Protein AF-A0A933WA09-F1 (afdb_monomer_lite)

pLDDT: mean 88.42, std 10.82, range [40.31, 98.44]

Radius of gyration: 21.13 Å; chains: 1; bounding box: 52×44×82 Å

Foldseek 3Di:
DFDFFDQPPDDPPLVVLLQLAQFPVLSVQSVVCVVDVVRDHDDVQSSHSAHDPVVLVVQCVVFLCRQARRLKAHADVQKTFFKKKFFPDRNRWIKTWIWHQDPVRKIFIAIITSQCNDPVSCVPKGKDWPDGIDNGGDDLVRVQVRQQAIDIPPCPPQGGVFVSQLVVQDDVPRAALLRSLVRMAMDGPRCRCRRVVSVVVSVVSNVVVVVVVVVVVVVVPDPPPDPPDD

Sequence (230 aa):
MSFRPSYWSETDPTKLLLNSVQGQVRRAMVAKALENPDEELPPGDYLAPRLTAEQRQGMANLHPSLMGGEYLPDMEDGEVEIARVVLDSVMCDVTSVRARRLPSGRIGYRVVDEYQDDPESAAEFPFVLPFEESDQPLTLAELVEFMSSTRKSGEEYQRGLLERHWESHYHPGWMEAEEAVAFAVAESDFYPQLGDYYERLGARKCREWIREERDNYEGKRRPAGGHFGM

Organism: Eiseniibacteriota bacterium (NCBI:txid2212470)

Secondary structure (DSSP, 8-state):
------TT----HHHHHHHH---HHHHHHHHHHHH-TTSPPPPGGGGSSS--HHHHHHHHHH-GGG-TTTTSPPPPTT-EEEEEEEE-SSS--EEEEEEEE-TTSSEEEEEEEGGGSSHHHHHHS-EE-S-SEESSPPPHHHHHHHHHH-EETT-SS---TTHHHHHHH-BTTTB-HHHHHHSEEEE-SS-TTHHHHHHHHHHHHHHHHHHHHHHHHHHHHS--------

Structure (mmCIF, N/CA/C/O backbone):
data_AF-A0A933WA09-F1
#
_entry.id   AF-A0A933WA09-F1
#
loop_
_atom_site.group_PDB
_atom_site.id
_atom_site.type_symbol
_atom_site.label_atom_id
_atom_site.label_alt_id
_atom_site.label_comp_id
_atom_site.label_asym_id
_atom_site.label_entity_id
_atom_site.label_seq_id
_atom_site.pdbx_PDB_ins_code
_atom_site.Cartn_x
_atom_site.Cartn_y
_atom_site.Cartn_z
_atom_site.occupancy
_atom_site.B_iso_or_equiv
_atom_site.auth_seq_id
_atom_site.auth_comp_id
_atom_site.auth_asym_id
_atom_site.auth_atom_id
_atom_site.pdbx_PDB_model_num
ATOM 1 N N . MET A 1 1 ? -13.211 -8.832 -13.304 1.00 68.31 1 MET A N 1
ATOM 2 C CA . MET A 1 1 ? -13.042 -9.256 -11.898 1.00 68.31 1 MET A CA 1
ATOM 3 C C . MET A 1 1 ? -14.054 -8.491 -11.054 1.00 68.31 1 MET A C 1
ATOM 5 O O . MET A 1 1 ? -13.846 -7.310 -10.839 1.00 68.31 1 MET A O 1
ATOM 9 N N . SER A 1 2 ? -15.182 -9.107 -10.681 1.00 86.31 2 SER A N 1
ATOM 10 C CA . SER A 1 2 ? -16.335 -8.431 -10.042 1.00 86.31 2 SER A CA 1
ATOM 11 C C . SER A 1 2 ? -16.447 -8.646 -8.527 1.00 86.31 2 SER A C 1
ATOM 13 O O . SER A 1 2 ? -17.402 -8.175 -7.917 1.00 86.31 2 SER A O 1
ATOM 15 N N . PHE A 1 3 ? -15.514 -9.388 -7.925 1.00 87.81 3 PHE A N 1
ATOM 16 C CA . PHE A 1 3 ? -15.473 -9.617 -6.481 1.00 87.81 3 PHE A CA 1
ATOM 17 C C . PHE A 1 3 ? -15.242 -8.297 -5.738 1.00 87.81 3 PHE A C 1
ATOM 19 O O . PHE A 1 3 ? -14.324 -7.565 -6.105 1.00 87.81 3 PHE A O 1
ATOM 26 N N . ARG A 1 4 ? -16.055 -8.030 -4.708 1.00 92.81 4 ARG A N 1
ATOM 27 C CA . ARG A 1 4 ? -15.904 -6.917 -3.762 1.00 92.81 4 ARG A CA 1
ATOM 28 C C . ARG A 1 4 ? -15.715 -7.507 -2.361 1.00 92.81 4 ARG A C 1
ATOM 30 O O . ARG A 1 4 ? -16.598 -8.255 -1.926 1.00 92.81 4 ARG A O 1
ATOM 37 N N . PRO A 1 5 ? -14.608 -7.220 -1.663 1.00 93.50 5 PRO A N 1
ATOM 38 C CA . PRO A 1 5 ? -14.437 -7.651 -0.285 1.00 93.50 5 PRO A CA 1
ATOM 39 C C . PRO A 1 5 ? -15.302 -6.802 0.650 1.00 93.50 5 PRO A C 1
ATOM 41 O O . PRO A 1 5 ? -15.885 -5.794 0.257 1.00 93.50 5 PRO A O 1
ATOM 44 N N . SER A 1 6 ? -15.355 -7.189 1.918 1.00 91.75 6 SER A N 1
ATOM 45 C CA . SER A 1 6 ? -15.934 -6.361 2.969 1.00 91.75 6 SER A CA 1
ATOM 46 C C . SER A 1 6 ? -14.819 -5.859 3.880 1.00 91.75 6 SER A C 1
ATOM 48 O O . SER A 1 6 ? -14.176 -6.644 4.570 1.00 91.75 6 SER A O 1
ATOM 50 N N . TYR A 1 7 ? -14.590 -4.544 3.872 1.00 92.50 7 TYR A N 1
ATOM 51 C CA . TYR A 1 7 ? -13.453 -3.923 4.561 1.00 92.50 7 TYR A CA 1
ATOM 52 C C . TYR A 1 7 ? -13.537 -3.963 6.093 1.00 92.50 7 TYR A C 1
ATOM 54 O O . TYR A 1 7 ? -12.513 -3.949 6.761 1.00 92.50 7 TYR A O 1
ATOM 62 N N . TRP A 1 8 ? -14.746 -4.030 6.658 1.00 91.88 8 TRP A N 1
ATOM 63 C CA . TRP A 1 8 ? -14.968 -3.906 8.109 1.00 91.88 8 TRP A CA 1
ATOM 64 C C . TRP A 1 8 ? -15.708 -5.097 8.722 1.00 91.88 8 TRP A C 1
ATOM 66 O O . TRP A 1 8 ? -16.264 -4.97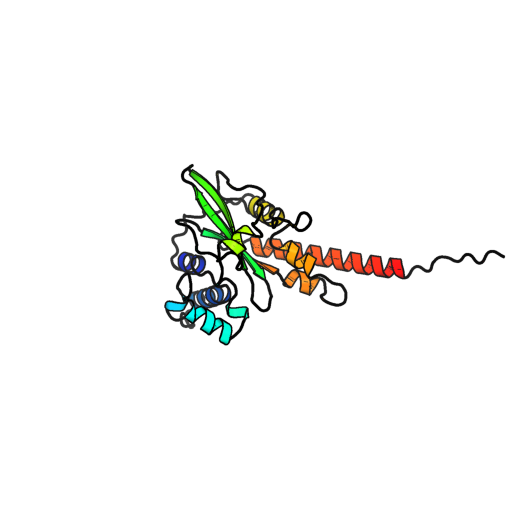6 9.809 1.00 91.88 8 TRP A O 1
ATOM 76 N N . SER A 1 9 ? -15.788 -6.227 8.017 1.00 86.44 9 SER A N 1
ATOM 77 C CA . SER A 1 9 ? -16.404 -7.446 8.563 1.00 86.44 9 SER A CA 1
ATOM 78 C C . SER A 1 9 ? -15.386 -8.466 9.055 1.00 86.44 9 SER A C 1
ATOM 80 O O . SER A 1 9 ? -15.795 -9.564 9.418 1.00 86.44 9 SER A O 1
ATOM 82 N N . GLU A 1 10 ? -14.089 -8.158 8.998 1.00 84.81 10 GLU A N 1
ATOM 83 C CA . GLU A 1 10 ? -13.072 -9.072 9.507 1.00 84.81 10 GLU A CA 1
ATOM 84 C C . GLU A 1 10 ? -13.170 -9.144 11.033 1.00 84.81 10 GLU A C 1
ATOM 86 O O . GLU A 1 10 ? -13.205 -8.125 11.722 1.00 84.81 10 GLU A O 1
ATOM 91 N N . THR A 1 11 ? -13.256 -10.365 11.545 1.00 82.12 11 THR A N 1
ATOM 92 C CA . THR A 1 11 ? -13.369 -10.653 12.980 1.00 82.12 11 THR A CA 1
ATOM 93 C C . THR A 1 11 ? -12.285 -11.607 13.457 1.00 82.12 11 THR A C 1
ATOM 95 O O . THR A 1 11 ? -12.197 -11.855 14.656 1.00 82.12 11 THR A O 1
ATOM 98 N N . ASP A 1 12 ? -11.484 -12.162 12.542 1.00 86.06 12 ASP A N 1
ATOM 99 C CA . ASP A 1 12 ? -10.336 -12.997 12.866 1.00 86.06 12 ASP A CA 1
ATOM 100 C C . ASP A 1 12 ? -9.255 -12.160 13.580 1.00 86.06 12 ASP A C 1
ATOM 102 O O . ASP A 1 12 ? -8.673 -11.258 12.964 1.00 86.06 12 ASP A O 1
ATOM 106 N N . PRO A 1 13 ? -8.949 -12.445 14.862 1.00 83.50 13 PRO A N 1
ATOM 107 C CA . PRO A 1 13 ? -7.949 -11.704 15.625 1.00 83.50 13 PRO A CA 1
ATOM 108 C C . PRO A 1 13 ? -6.560 -11.699 14.978 1.00 83.50 13 PRO A C 1
ATOM 110 O O . PRO A 1 13 ? -5.853 -10.700 15.087 1.00 83.50 13 PRO A O 1
ATOM 113 N N . THR A 1 14 ? -6.180 -12.773 14.279 1.00 84.62 14 THR A N 1
ATOM 114 C CA . THR A 1 14 ? -4.885 -12.871 13.592 1.00 84.62 14 THR A CA 1
ATOM 115 C C . THR A 1 14 ? -4.804 -11.868 12.452 1.00 84.62 14 THR A C 1
ATOM 117 O O . THR A 1 14 ? -3.840 -11.112 12.347 1.00 84.62 14 THR A O 1
ATOM 120 N N . LYS A 1 15 ? -5.844 -11.797 11.622 1.00 83.62 15 LYS A N 1
ATOM 121 C CA . LYS A 1 15 ? -5.885 -10.839 10.515 1.00 83.62 15 LYS A CA 1
ATOM 122 C C . LYS A 1 15 ? -6.028 -9.407 10.999 1.00 83.62 15 LYS A C 1
ATOM 124 O O . LYS A 1 15 ? -5.441 -8.508 10.408 1.00 83.62 15 LYS A O 1
ATOM 129 N N . LEU A 1 16 ? -6.785 -9.180 12.072 1.00 84.94 16 LEU A N 1
ATOM 130 C CA . LEU A 1 16 ? -6.877 -7.861 12.700 1.00 84.94 16 LEU A CA 1
ATOM 131 C C . LEU A 1 16 ? -5.513 -7.401 13.227 1.00 84.94 16 LEU A C 1
ATOM 133 O O . LEU A 1 16 ? -5.139 -6.250 13.009 1.00 84.94 16 LEU A O 1
ATOM 137 N N . LEU A 1 17 ? -4.751 -8.302 13.854 1.00 85.56 17 LEU A N 1
ATOM 138 C CA . LEU A 1 17 ? -3.390 -8.021 14.301 1.00 85.56 17 LEU A CA 1
ATOM 139 C C . LEU A 1 17 ? -2.476 -7.683 13.119 1.00 85.56 17 LEU A C 1
ATOM 141 O O . LEU A 1 17 ? -1.864 -6.616 13.122 1.00 85.56 17 LEU A O 1
ATOM 145 N N . LEU A 1 18 ? -2.421 -8.542 12.096 1.00 87.06 18 LEU A N 1
ATOM 146 C CA . LEU A 1 18 ? -1.580 -8.321 10.917 1.00 87.06 18 LEU A CA 1
ATOM 147 C C . LEU A 1 18 ? -1.910 -6.995 10.230 1.00 87.06 18 LEU A C 1
ATOM 149 O O . LEU A 1 18 ? -1.002 -6.214 9.969 1.00 87.06 18 LEU A O 1
ATOM 153 N N . ASN A 1 19 ? -3.199 -6.695 10.038 1.00 83.19 19 ASN A N 1
ATOM 154 C CA . ASN A 1 19 ? -3.668 -5.434 9.460 1.00 83.19 19 ASN A CA 1
ATOM 155 C C . ASN A 1 19 ? -3.299 -4.193 10.273 1.00 83.19 19 ASN A C 1
ATOM 157 O O . ASN A 1 19 ? -3.197 -3.110 9.701 1.00 83.19 19 ASN A O 1
ATOM 161 N N . SER A 1 20 ? -3.104 -4.336 11.583 1.00 85.38 20 SER A N 1
ATOM 162 C CA . SER A 1 20 ? -2.712 -3.219 12.440 1.00 85.38 20 SER A CA 1
ATOM 163 C C . SER A 1 20 ? -1.214 -2.909 12.382 1.00 85.38 20 SER A C 1
ATOM 165 O O . SER A 1 20 ? -0.828 -1.765 12.609 1.00 85.38 20 SER A O 1
ATOM 167 N N . VAL A 1 21 ? -0.370 -3.895 12.059 1.00 90.12 21 VAL A N 1
ATOM 168 C CA . VAL A 1 21 ? 1.089 -3.741 12.030 1.00 90.12 21 VAL A CA 1
ATOM 169 C C . VAL A 1 21 ? 1.510 -2.993 10.763 1.00 90.12 21 VAL A C 1
ATOM 171 O O . VAL A 1 21 ? 1.361 -3.496 9.647 1.00 90.12 21 VAL A O 1
ATOM 174 N N . GLN A 1 22 ? 2.053 -1.785 10.941 1.00 90.69 22 GLN A N 1
ATOM 175 C CA . GLN A 1 22 ? 2.488 -0.936 9.827 1.00 90.69 22 GLN A CA 1
ATOM 176 C C . GLN A 1 22 ? 3.738 -1.493 9.126 1.00 90.69 22 GLN A C 1
ATOM 178 O O . GLN A 1 22 ? 3.751 -1.621 7.898 1.00 90.69 22 GLN A O 1
ATOM 183 N N . GLY A 1 23 ? 4.748 -1.876 9.914 1.00 92.44 23 GLY A N 1
ATOM 184 C CA . GLY A 1 23 ? 6.048 -2.334 9.430 1.00 92.44 23 GLY A CA 1
ATOM 185 C C . GLY A 1 23 ? 5.996 -3.614 8.608 1.00 92.44 23 GLY A C 1
ATOM 186 O O . GLY A 1 23 ? 5.475 -4.631 9.071 1.00 92.44 23 GLY A O 1
ATOM 187 N N . GLN A 1 24 ? 6.591 -3.590 7.416 1.00 93.88 24 GLN A N 1
ATOM 188 C CA . GLN A 1 24 ? 6.559 -4.704 6.470 1.00 93.88 24 GLN A CA 1
ATOM 189 C C . GLN A 1 24 ? 7.241 -5.952 7.034 1.00 93.88 24 GLN A C 1
ATOM 191 O O . GLN A 1 24 ? 6.648 -7.032 7.074 1.00 93.88 24 GLN A O 1
ATOM 196 N N . VAL A 1 25 ? 8.474 -5.808 7.531 1.00 91.62 25 VAL A N 1
ATOM 197 C CA . VAL A 1 25 ? 9.229 -6.951 8.061 1.00 91.62 25 VAL A CA 1
ATOM 198 C C . VAL A 1 25 ? 8.576 -7.500 9.327 1.00 91.62 25 VAL A C 1
ATOM 200 O O . VAL A 1 25 ? 8.445 -8.716 9.463 1.00 91.62 25 VAL A O 1
ATOM 203 N N . ARG A 1 26 ? 8.092 -6.636 10.233 1.00 92.00 26 ARG A N 1
ATOM 204 C CA . ARG A 1 26 ? 7.365 -7.094 11.429 1.00 92.00 26 ARG A CA 1
ATOM 205 C C . ARG A 1 26 ? 6.105 -7.856 11.057 1.00 92.00 26 ARG A C 1
ATOM 207 O O . ARG A 1 26 ? 5.869 -8.925 11.612 1.00 92.00 26 ARG A O 1
ATOM 214 N N . ARG A 1 27 ? 5.324 -7.349 10.102 1.00 91.00 27 ARG A N 1
ATOM 215 C CA . ARG A 1 27 ? 4.117 -8.023 9.620 1.00 91.00 27 ARG A CA 1
ATOM 216 C C . ARG A 1 27 ? 4.439 -9.424 9.098 1.00 91.00 27 ARG A C 1
ATOM 218 O O . ARG A 1 27 ? 3.774 -10.375 9.497 1.00 91.00 27 ARG A O 1
ATOM 225 N N . ALA A 1 28 ? 5.498 -9.569 8.300 1.00 89.88 28 ALA A N 1
ATOM 226 C CA . ALA A 1 28 ? 5.952 -10.866 7.799 1.00 89.88 28 ALA A CA 1
ATOM 227 C C . ALA A 1 28 ? 6.421 -11.811 8.924 1.00 89.88 28 ALA A C 1
ATOM 229 O O . ALA A 1 28 ? 6.087 -12.995 8.916 1.00 89.88 28 ALA A O 1
ATOM 230 N N . MET A 1 29 ? 7.148 -11.297 9.924 1.00 89.00 29 MET A N 1
ATOM 231 C CA . MET A 1 29 ? 7.564 -12.082 11.095 1.00 89.00 29 MET A CA 1
ATOM 232 C C . MET A 1 29 ? 6.361 -12.594 11.895 1.00 89.00 29 MET A C 1
ATOM 234 O O . MET A 1 29 ? 6.327 -13.764 12.270 1.00 89.00 29 MET A O 1
ATOM 238 N N . VAL A 1 30 ? 5.365 -11.736 12.132 1.00 88.75 30 VAL A N 1
ATOM 239 C CA . VAL A 1 30 ? 4.134 -12.105 12.844 1.00 88.75 30 VAL A CA 1
ATOM 240 C C . VAL A 1 30 ? 3.331 -13.126 12.041 1.00 88.75 30 VAL A C 1
ATOM 242 O O . VAL A 1 30 ? 2.898 -14.123 12.609 1.00 88.75 30 VAL A O 1
ATOM 245 N N . ALA A 1 31 ? 3.179 -12.930 10.728 1.00 88.75 31 ALA A N 1
ATOM 246 C CA . ALA A 1 31 ? 2.475 -13.874 9.860 1.00 88.75 31 ALA A CA 1
ATOM 247 C C . ALA A 1 31 ? 3.127 -15.263 9.905 1.00 88.75 31 ALA A C 1
ATOM 249 O O . ALA A 1 31 ? 2.457 -16.250 10.203 1.00 88.75 31 ALA A O 1
ATOM 250 N N . LYS A 1 32 ? 4.454 -15.324 9.733 1.00 88.44 32 LYS A N 1
ATOM 251 C CA . LYS A 1 32 ? 5.218 -16.574 9.807 1.00 88.44 32 LYS A CA 1
ATOM 252 C C . LYS A 1 32 ? 5.049 -17.278 11.158 1.00 88.44 32 LYS A C 1
ATOM 254 O O . LYS A 1 32 ? 4.883 -18.495 11.192 1.00 88.44 32 LYS A O 1
ATOM 259 N N . ALA A 1 33 ? 5.081 -16.528 12.261 1.00 88.19 33 ALA A N 1
ATOM 260 C CA . ALA A 1 33 ? 4.913 -17.100 13.594 1.00 88.19 33 ALA A CA 1
ATOM 261 C C . ALA A 1 33 ? 3.491 -17.628 13.848 1.00 88.19 33 ALA A C 1
ATOM 263 O O . ALA A 1 33 ? 3.308 -18.607 14.562 1.00 88.19 33 ALA A O 1
ATOM 264 N N . LEU A 1 34 ? 2.475 -17.017 13.237 1.00 85.81 34 LEU A N 1
ATOM 265 C CA . LEU A 1 34 ? 1.089 -17.478 13.348 1.00 85.81 34 LEU A CA 1
ATOM 266 C C . LEU A 1 34 ? 0.802 -18.710 12.476 1.00 85.81 34 LEU A C 1
ATOM 268 O O . LEU A 1 34 ? -0.075 -19.504 12.812 1.00 85.81 34 LEU A O 1
ATOM 272 N N . GLU A 1 35 ? 1.541 -18.889 11.380 1.00 87.50 35 GLU A N 1
ATOM 273 C CA . GLU A 1 35 ? 1.439 -20.062 10.504 1.00 87.50 35 GLU A CA 1
ATOM 274 C C . GLU A 1 35 ? 2.196 -21.286 11.037 1.00 87.50 35 GLU A C 1
ATOM 276 O O . GLU A 1 35 ? 1.821 -22.420 10.728 1.00 87.50 35 GLU A O 1
ATOM 281 N N . ASN A 1 36 ? 3.248 -21.078 11.836 1.00 87.31 36 ASN A N 1
ATOM 282 C CA . ASN A 1 36 ? 4.096 -22.144 12.358 1.00 87.31 36 ASN A CA 1
ATOM 283 C C . ASN A 1 36 ? 3.998 -22.259 13.894 1.00 87.31 36 ASN A C 1
ATOM 285 O O . ASN A 1 36 ? 4.587 -21.439 14.593 1.00 87.31 36 ASN A O 1
ATOM 289 N N . PRO A 1 37 ? 3.350 -23.309 14.438 1.00 78.19 37 PRO A N 1
ATOM 290 C CA . PRO A 1 37 ? 3.197 -23.502 15.885 1.00 78.19 37 PRO A CA 1
ATOM 291 C C . PRO A 1 37 ? 4.509 -23.620 16.674 1.00 78.19 37 PRO A C 1
ATOM 293 O O . PRO A 1 37 ? 4.493 -23.444 17.891 1.00 78.19 37 PRO A O 1
ATOM 296 N N . ASP A 1 38 ? 5.614 -23.957 16.003 1.00 86.25 38 ASP A N 1
ATOM 297 C CA . ASP A 1 38 ? 6.936 -24.106 16.622 1.00 86.25 38 ASP A CA 1
ATOM 298 C C . ASP A 1 38 ? 7.724 -22.784 16.673 1.00 86.25 38 ASP A C 1
ATOM 300 O O . ASP A 1 38 ? 8.778 -22.715 17.309 1.00 86.25 38 ASP A O 1
ATOM 304 N N . GLU A 1 39 ? 7.243 -21.736 16.001 1.00 85.19 39 GLU A N 1
ATOM 305 C CA . GLU A 1 39 ? 7.884 -20.426 15.989 1.00 85.19 39 GLU A CA 1
ATOM 306 C C . GLU A 1 39 ? 7.344 -19.565 17.143 1.00 85.19 39 GLU A C 1
ATOM 308 O O . GLU A 1 39 ? 6.136 -19.456 17.362 1.00 85.19 39 GLU A O 1
ATOM 313 N N . GLU A 1 40 ? 8.237 -18.927 17.898 1.00 84.31 40 GLU A N 1
ATOM 314 C CA . GLU A 1 40 ? 7.824 -18.033 18.977 1.00 84.31 40 GLU A CA 1
ATOM 315 C C . GLU A 1 40 ? 7.307 -16.705 18.406 1.00 84.31 40 GLU A C 1
ATOM 317 O O . GLU A 1 40 ? 7.906 -16.121 17.497 1.00 84.31 40 GLU A O 1
ATOM 322 N N . LEU A 1 41 ? 6.193 -16.207 18.953 1.00 80.25 41 LEU A N 1
ATOM 323 C CA . LEU A 1 41 ? 5.699 -14.880 18.599 1.00 80.25 41 LEU A CA 1
ATOM 324 C C . LEU A 1 41 ? 6.740 -13.812 18.968 1.00 80.25 41 LEU A C 1
ATOM 326 O O . LEU A 1 41 ? 7.347 -13.892 20.041 1.00 80.25 41 LEU A O 1
ATOM 330 N N . PRO A 1 42 ? 6.912 -12.769 18.134 1.00 81.31 42 PRO A N 1
ATOM 331 C CA . PRO A 1 42 ? 7.722 -11.619 18.506 1.00 81.31 42 PRO A CA 1
ATOM 332 C C . PRO A 1 42 ? 7.270 -11.023 19.852 1.00 81.31 42 PRO A C 1
ATOM 334 O O . PRO A 1 42 ? 6.086 -11.120 20.197 1.00 81.31 42 PRO A O 1
ATOM 337 N N . PRO A 1 43 ? 8.173 -10.368 20.608 1.00 80.62 43 PRO A N 1
ATOM 338 C CA . PRO A 1 43 ? 7.808 -9.719 21.864 1.00 80.62 43 PRO A CA 1
ATOM 339 C C . PRO A 1 43 ? 6.612 -8.781 21.672 1.00 80.62 43 PRO A C 1
ATOM 341 O O . PRO A 1 43 ? 6.503 -8.142 20.629 1.00 80.62 43 PRO A O 1
ATOM 344 N N . GLY A 1 44 ? 5.736 -8.663 22.676 1.00 78.44 44 GLY A N 1
ATOM 345 C CA . GLY A 1 44 ? 4.453 -7.952 22.544 1.00 78.44 44 GLY A CA 1
ATOM 346 C C . GLY A 1 44 ? 4.557 -6.530 21.978 1.00 78.44 44 GLY A C 1
ATOM 347 O O . GLY A 1 44 ? 3.700 -6.117 21.203 1.00 78.44 44 GLY A O 1
ATOM 348 N N . ASP A 1 45 ? 5.641 -5.814 22.272 1.00 77.75 45 ASP A N 1
ATOM 349 C CA . ASP A 1 45 ? 5.898 -4.479 21.722 1.00 77.75 45 ASP A CA 1
ATOM 350 C C . ASP A 1 45 ? 6.060 -4.472 20.187 1.00 77.75 45 ASP A C 1
ATOM 352 O O . ASP A 1 45 ? 5.703 -3.499 19.529 1.00 77.75 45 ASP A O 1
ATOM 356 N N . TYR A 1 46 ? 6.534 -5.570 19.593 1.00 75.06 46 TYR A N 1
ATOM 357 C CA . TYR A 1 46 ? 6.636 -5.759 18.140 1.00 75.06 46 TYR A CA 1
ATOM 358 C C . TYR A 1 46 ? 5.297 -6.129 17.493 1.00 75.06 46 TYR A C 1
ATOM 360 O O . TYR A 1 46 ? 5.191 -6.091 16.267 1.00 75.06 46 TYR A O 1
ATOM 368 N N . LEU A 1 47 ? 4.279 -6.457 18.293 1.00 84.44 47 LEU A N 1
ATOM 369 C CA . LEU A 1 47 ? 2.901 -6.675 17.845 1.00 84.44 47 LEU A CA 1
ATOM 370 C C . LEU A 1 47 ? 2.082 -5.376 17.854 1.00 84.44 47 LEU A C 1
ATOM 372 O O . LEU A 1 47 ? 0.955 -5.359 17.364 1.00 84.44 47 LEU A O 1
ATOM 376 N N . ALA A 1 48 ? 2.625 -4.288 18.411 1.00 86.38 48 ALA A N 1
ATOM 377 C CA . ALA A 1 48 ? 1.955 -2.998 18.418 1.00 86.38 48 ALA A CA 1
ATOM 378 C C . ALA A 1 48 ? 1.758 -2.473 16.982 1.00 86.38 48 ALA A C 1
ATOM 380 O O . ALA A 1 48 ? 2.619 -2.704 16.122 1.00 86.38 48 ALA A O 1
ATOM 381 N N . PRO A 1 49 ? 0.679 -1.709 16.715 1.00 85.81 49 PRO A N 1
ATOM 382 C CA . PRO A 1 49 ? 0.464 -1.111 15.400 1.00 85.81 49 PRO A CA 1
ATOM 383 C C . PRO A 1 49 ? 1.671 -0.289 14.933 1.00 85.81 49 PRO A C 1
ATOM 385 O O . PRO A 1 49 ? 2.139 -0.427 13.800 1.00 85.81 49 PRO A O 1
ATOM 388 N N . ARG A 1 50 ? 2.243 0.477 15.869 1.00 87.50 50 ARG A N 1
ATOM 389 C CA . ARG A 1 50 ? 3.378 1.369 15.661 1.00 87.50 50 ARG A CA 1
ATOM 390 C C . ARG A 1 50 ? 4.427 1.194 16.752 1.00 87.50 50 ARG A C 1
ATOM 392 O O . ARG A 1 50 ? 4.096 1.019 17.923 1.00 87.50 50 ARG A O 1
ATOM 399 N N . LEU A 1 51 ? 5.686 1.311 16.351 1.00 89.94 51 LEU A N 1
ATOM 400 C CA . LEU A 1 51 ? 6.832 1.343 17.253 1.00 89.94 51 LEU A CA 1
ATOM 401 C C . LEU A 1 51 ? 7.069 2.740 17.841 1.00 89.94 51 LEU A C 1
ATOM 403 O O . LEU A 1 51 ? 6.769 3.762 17.215 1.00 89.94 51 LEU A O 1
ATOM 407 N N . THR A 1 52 ? 7.682 2.813 19.022 1.00 89.81 52 THR A N 1
ATOM 408 C CA . THR A 1 52 ? 8.203 4.081 19.553 1.00 89.81 52 THR A CA 1
ATOM 409 C C . THR A 1 52 ? 9.373 4.591 18.707 1.00 89.81 52 THR A C 1
ATOM 411 O O . THR A 1 52 ? 9.976 3.853 17.924 1.00 89.81 52 THR A O 1
ATOM 414 N N . ALA A 1 53 ? 9.728 5.868 18.871 1.00 88.75 53 ALA A N 1
ATOM 415 C CA . ALA A 1 53 ? 10.897 6.434 18.199 1.00 88.75 53 ALA A CA 1
ATOM 416 C C . ALA A 1 53 ? 12.196 5.696 18.579 1.00 88.75 53 ALA A C 1
ATOM 418 O O . ALA A 1 53 ? 13.016 5.430 17.702 1.00 88.75 53 ALA A O 1
ATOM 419 N N . GLU A 1 54 ? 12.368 5.300 19.850 1.00 90.44 54 GLU A N 1
ATOM 420 C CA . GLU A 1 54 ? 13.547 4.523 20.258 1.00 90.44 54 GLU A CA 1
ATOM 421 C C . GLU A 1 54 ? 13.564 3.125 19.631 1.00 90.44 54 GLU A C 1
ATOM 423 O O . GLU A 1 54 ? 14.621 2.657 19.212 1.00 90.44 54 GLU A O 1
ATOM 428 N N . GLN A 1 55 ? 12.407 2.465 19.528 1.00 90.56 55 GLN A N 1
ATOM 429 C CA . GLN A 1 55 ? 12.292 1.150 18.893 1.00 90.56 55 GLN A CA 1
ATOM 430 C C . GLN A 1 55 ? 12.604 1.216 17.393 1.00 90.56 55 GLN A C 1
ATOM 432 O O . GLN A 1 55 ? 13.391 0.402 16.907 1.00 90.56 55 GLN A O 1
ATOM 437 N N . ARG A 1 56 ? 12.077 2.223 16.678 1.00 90.38 56 ARG A N 1
ATOM 438 C CA . ARG A 1 56 ? 12.426 2.466 15.266 1.00 90.38 56 ARG A CA 1
ATOM 439 C C . ARG A 1 56 ? 13.923 2.697 15.090 1.00 90.38 56 ARG A C 1
ATOM 441 O O . ARG A 1 56 ? 14.533 2.079 14.223 1.00 90.38 56 ARG A O 1
ATOM 448 N N . GLN A 1 57 ? 14.535 3.515 15.949 1.00 89.25 57 GLN A N 1
ATOM 449 C CA . GLN A 1 57 ? 15.983 3.738 15.910 1.00 89.25 57 GLN A CA 1
ATOM 450 C C . GLN A 1 57 ? 16.770 2.450 16.187 1.00 89.25 57 GLN A C 1
ATOM 452 O O . GLN A 1 57 ? 17.799 2.204 15.558 1.00 89.25 57 GLN A O 1
ATOM 457 N N . GLY A 1 58 ? 16.288 1.614 17.108 1.00 89.94 58 GLY A N 1
ATOM 458 C CA . GLY A 1 58 ? 16.853 0.294 17.368 1.00 89.94 58 GLY A CA 1
ATOM 459 C C . GLY A 1 58 ? 16.851 -0.590 16.120 1.00 89.94 58 GLY A C 1
ATOM 460 O O . GLY A 1 58 ? 17.881 -1.173 15.792 1.00 89.94 58 GLY A O 1
ATOM 461 N N . MET A 1 59 ? 15.734 -0.636 15.391 1.00 87.88 59 MET A N 1
ATOM 462 C CA . MET A 1 59 ? 15.609 -1.405 14.148 1.00 87.88 59 MET A CA 1
ATOM 463 C C . MET A 1 59 ? 16.484 -0.844 13.023 1.00 87.88 59 MET A C 1
ATOM 465 O O . MET A 1 59 ? 17.210 -1.608 12.389 1.00 87.88 59 MET A O 1
ATOM 469 N N . ALA A 1 60 ? 16.517 0.480 12.856 1.00 88.06 60 ALA A N 1
ATOM 470 C CA . ALA A 1 60 ? 17.391 1.160 11.899 1.00 88.06 60 ALA A CA 1
ATOM 471 C C . ALA A 1 60 ? 18.880 0.831 12.118 1.00 88.06 60 ALA A C 1
ATOM 473 O O . ALA A 1 60 ? 19.632 0.653 11.162 1.00 88.06 60 ALA A O 1
ATOM 474 N N . ASN A 1 61 ? 19.306 0.707 13.381 1.00 91.81 61 ASN A N 1
ATOM 475 C CA . ASN A 1 61 ? 20.682 0.346 13.732 1.00 91.81 61 ASN A CA 1
ATOM 476 C C . ASN A 1 61 ? 21.020 -1.125 13.437 1.00 91.81 61 ASN A C 1
ATOM 478 O O . ASN A 1 61 ? 22.199 -1.458 13.316 1.00 91.81 61 ASN A O 1
ATOM 482 N N . LEU A 1 62 ? 20.016 -2.007 13.373 1.00 89.81 62 LEU A N 1
ATOM 483 C CA . LEU A 1 62 ? 20.208 -3.419 13.044 1.00 89.81 62 LEU A CA 1
ATOM 484 C C . LEU A 1 62 ? 20.320 -3.617 11.533 1.00 89.81 62 LEU A C 1
ATOM 486 O O . LEU A 1 62 ? 21.291 -4.212 11.069 1.00 89.81 62 LEU A O 1
ATOM 490 N N . HIS A 1 63 ? 19.336 -3.131 10.773 1.00 88.88 63 HIS A N 1
ATOM 491 C CA . HIS A 1 63 ? 19.373 -3.156 9.314 1.00 88.88 63 HIS A CA 1
ATOM 492 C C . HIS A 1 63 ? 18.374 -2.143 8.720 1.00 88.88 63 HIS A C 1
ATOM 494 O O . HIS A 1 63 ? 17.228 -2.113 9.171 1.00 88.88 63 HIS A O 1
ATOM 500 N N . PRO A 1 64 ? 18.746 -1.366 7.683 1.00 88.00 64 PRO A N 1
ATOM 501 C CA . PRO A 1 64 ? 17.864 -0.352 7.092 1.00 88.00 64 PRO A CA 1
ATOM 502 C C . PRO A 1 64 ? 16.513 -0.889 6.600 1.00 88.00 64 PRO A C 1
ATOM 504 O O . PRO A 1 64 ? 15.490 -0.250 6.810 1.00 88.00 64 PRO A O 1
ATOM 507 N N . SER A 1 65 ? 16.472 -2.105 6.049 1.00 89.00 65 SER A N 1
ATOM 508 C CA . SER A 1 65 ? 15.223 -2.702 5.541 1.00 89.00 65 SER A CA 1
ATOM 509 C C . SER A 1 65 ? 14.188 -3.006 6.629 1.00 89.00 65 SER A C 1
ATOM 511 O O . SER A 1 65 ? 13.051 -3.351 6.323 1.00 89.00 65 SER A O 1
ATOM 513 N N . LEU A 1 66 ? 14.568 -2.916 7.907 1.00 89.75 66 LEU A N 1
ATOM 514 C CA . LEU A 1 66 ? 13.644 -3.047 9.032 1.00 89.75 66 LEU A CA 1
ATOM 515 C C . LEU A 1 66 ? 12.814 -1.772 9.251 1.00 89.75 66 LEU A C 1
ATOM 517 O O . LEU A 1 66 ? 11.930 -1.766 10.099 1.00 89.75 66 LEU A O 1
ATOM 521 N N . MET A 1 67 ? 13.099 -0.694 8.523 1.00 91.12 67 MET A N 1
ATOM 522 C CA . MET A 1 67 ? 12.384 0.578 8.634 1.00 91.12 67 MET A CA 1
ATOM 523 C C . MET A 1 67 ? 11.131 0.634 7.753 1.00 91.12 67 MET A C 1
ATOM 525 O O . MET A 1 67 ? 10.228 1.414 8.055 1.00 91.12 67 MET A O 1
ATOM 529 N N . GLY A 1 68 ? 11.055 -0.219 6.729 1.00 92.62 68 GLY A N 1
ATOM 530 C CA . GLY A 1 68 ? 9.954 -0.272 5.774 1.00 92.62 68 GLY A CA 1
ATOM 531 C C . GLY A 1 68 ? 8.594 -0.421 6.446 1.00 92.62 68 GLY A C 1
ATOM 532 O O . GLY A 1 68 ? 8.335 -1.369 7.191 1.00 92.62 68 GLY A O 1
ATOM 533 N N . GLY A 1 69 ? 7.715 0.535 6.190 1.00 92.88 69 GLY A N 1
ATOM 534 C CA . GLY A 1 69 ? 6.377 0.685 6.740 1.00 92.88 69 GLY A CA 1
ATOM 535 C C . GLY A 1 69 ? 6.320 1.347 8.119 1.00 92.88 69 GLY A C 1
ATOM 536 O O . GLY A 1 69 ? 5.247 1.788 8.519 1.00 92.88 69 GLY A O 1
ATOM 537 N N . GLU A 1 70 ? 7.426 1.463 8.860 1.00 92.81 70 GLU A N 1
ATOM 538 C CA . GLU A 1 70 ? 7.417 1.969 10.248 1.00 92.81 70 GLU A CA 1
ATOM 539 C C . GLU A 1 70 ? 7.213 3.486 10.352 1.00 92.81 70 GLU A C 1
ATOM 541 O O . GLU A 1 70 ? 6.894 4.007 11.428 1.00 92.81 70 GLU A O 1
ATOM 546 N N . TYR A 1 71 ? 7.413 4.189 9.238 1.00 91.25 71 TYR A N 1
ATOM 547 C CA . TYR A 1 71 ? 7.245 5.635 9.103 1.00 91.25 71 TYR A CA 1
ATOM 548 C C . TYR A 1 71 ? 5.941 6.009 8.395 1.00 91.25 71 TYR A C 1
ATOM 550 O O . TYR A 1 71 ? 5.674 7.182 8.166 1.00 91.25 71 TYR A O 1
ATOM 558 N N . LEU A 1 72 ? 5.081 5.034 8.083 1.00 92.44 72 LEU A N 1
ATOM 559 C CA . LEU A 1 72 ? 3.760 5.342 7.552 1.00 92.44 72 LEU A CA 1
ATOM 560 C C . LEU A 1 72 ? 2.956 6.191 8.556 1.00 92.44 72 LEU A C 1
ATOM 562 O O . LEU A 1 72 ? 2.951 5.888 9.755 1.00 92.44 72 LEU A O 1
ATOM 566 N N . PRO A 1 73 ? 2.186 7.187 8.082 1.00 91.19 73 PRO A N 1
ATOM 567 C CA . PRO A 1 73 ? 1.277 7.946 8.930 1.00 91.19 73 PRO A CA 1
ATOM 568 C C . PRO A 1 73 ? 0.317 7.039 9.700 1.00 91.19 73 PRO A C 1
ATOM 570 O O . PRO A 1 73 ? -0.093 5.980 9.201 1.00 91.19 73 PRO A O 1
ATOM 573 N N . ASP A 1 74 ? -0.104 7.479 10.885 1.00 89.56 74 ASP A N 1
ATOM 574 C CA . ASP A 1 74 ? -1.078 6.751 11.699 1.00 89.56 74 ASP A CA 1
ATOM 575 C C . ASP A 1 74 ? -2.390 6.515 10.918 1.00 89.56 74 ASP A C 1
ATOM 577 O O . ASP A 1 74 ? -2.754 7.262 9.994 1.00 89.56 74 ASP A O 1
ATOM 581 N N . MET A 1 75 ? -3.076 5.420 11.253 1.00 90.00 75 MET A N 1
ATOM 582 C CA . MET A 1 75 ? -4.426 5.164 10.749 1.00 90.00 75 MET A CA 1
ATOM 583 C C . MET A 1 75 ? -5.390 6.182 11.353 1.00 90.00 75 MET A C 1
ATOM 585 O O . MET A 1 75 ? -5.322 6.474 12.547 1.00 90.00 75 MET A O 1
ATOM 589 N N . GLU A 1 76 ? -6.303 6.701 10.540 1.00 91.88 76 GLU A N 1
ATOM 590 C CA . GLU A 1 76 ? -7.431 7.475 11.058 1.00 91.88 76 GLU A CA 1
ATOM 591 C C . GLU A 1 76 ? -8.468 6.556 11.732 1.00 91.88 76 GLU A C 1
ATOM 593 O O . GLU A 1 76 ? -8.503 5.345 11.499 1.00 91.88 76 GLU A O 1
ATOM 598 N N . ASP A 1 77 ? -9.357 7.128 12.548 1.00 89.81 77 ASP A N 1
ATOM 599 C CA . ASP A 1 77 ? -10.416 6.371 13.223 1.00 89.81 77 ASP A CA 1
ATOM 600 C C . ASP A 1 77 ? -11.265 5.559 12.224 1.00 89.81 77 ASP A C 1
ATOM 602 O O . ASP A 1 77 ? -11.940 6.103 11.345 1.00 89.81 77 ASP A O 1
ATOM 606 N N . GLY A 1 78 ? -11.249 4.230 12.379 1.00 89.75 78 GLY A N 1
ATOM 607 C CA . GLY A 1 78 ? -11.989 3.295 11.522 1.00 89.75 78 GLY A CA 1
ATOM 608 C C . GLY A 1 78 ? -11.416 3.115 10.109 1.00 89.75 78 GLY A C 1
ATOM 609 O O . GLY A 1 78 ? -12.071 2.502 9.256 1.00 89.75 78 GLY A O 1
ATOM 610 N N . GLU A 1 79 ? -10.224 3.649 9.850 1.00 94.12 79 GLU A N 1
ATOM 611 C CA . GLU A 1 79 ? -9.475 3.423 8.622 1.00 94.12 79 GLU A CA 1
ATOM 612 C C . GLU A 1 79 ? -8.814 2.039 8.627 1.00 94.12 79 GLU A C 1
ATOM 614 O O . GLU A 1 79 ? -8.363 1.541 9.658 1.00 94.12 79 GLU A O 1
ATOM 619 N N . VAL A 1 80 ? -8.772 1.409 7.456 1.00 94.12 80 VAL A N 1
ATOM 620 C CA . VAL A 1 80 ? -8.091 0.134 7.228 1.00 94.12 80 VAL A CA 1
ATOM 621 C C . VAL A 1 80 ? -7.214 0.227 5.988 1.00 94.12 80 VAL A C 1
ATOM 623 O O . VAL A 1 80 ? -7.568 0.899 5.018 1.00 94.12 80 VAL A O 1
ATOM 626 N N . GLU A 1 81 ? -6.083 -0.471 5.991 1.00 95.81 81 GLU A N 1
ATOM 627 C CA . GLU A 1 81 ? -5.274 -0.654 4.788 1.00 95.81 81 GLU A CA 1
ATOM 628 C C . GLU A 1 81 ? -5.898 -1.721 3.891 1.00 95.81 81 GLU A C 1
ATOM 630 O O . GLU A 1 81 ? -6.135 -2.843 4.327 1.00 95.81 81 GLU A O 1
ATOM 635 N N . ILE A 1 82 ? -6.166 -1.379 2.633 1.00 96.44 82 ILE A N 1
ATOM 636 C CA . ILE A 1 82 ? -6.789 -2.290 1.669 1.00 96.44 82 ILE A CA 1
ATOM 637 C C . ILE A 1 82 ? -5.791 -2.873 0.670 1.00 96.44 82 I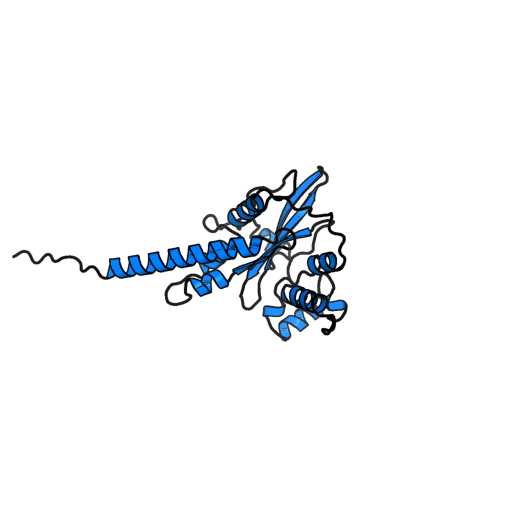LE A C 1
ATOM 639 O O . ILE A 1 82 ? -6.074 -3.914 0.081 1.00 96.44 82 ILE A O 1
ATOM 643 N N . ALA A 1 83 ? -4.649 -2.220 0.464 1.00 97.12 83 ALA A N 1
ATOM 644 C CA . ALA A 1 83 ? -3.541 -2.702 -0.352 1.00 97.12 83 ALA A CA 1
ATOM 645 C C . ALA A 1 83 ? -2.266 -1.932 0.001 1.00 97.12 83 ALA A C 1
ATOM 647 O O . ALA A 1 83 ? -2.340 -0.805 0.493 1.00 97.12 83 ALA A O 1
ATOM 648 N N . ARG A 1 84 ? -1.105 -2.503 -0.307 1.00 96.81 84 ARG A N 1
ATOM 649 C CA . ARG A 1 84 ? 0.180 -1.806 -0.224 1.00 96.81 84 ARG A CA 1
ATOM 650 C C . ARG A 1 84 ? 1.088 -2.162 -1.391 1.00 96.81 84 ARG A C 1
ATOM 652 O O . ARG A 1 84 ? 0.954 -3.235 -1.975 1.00 96.81 84 ARG A O 1
ATOM 659 N N . VAL A 1 85 ? 1.994 -1.249 -1.711 1.00 97.44 85 VAL A N 1
ATOM 660 C CA . VAL A 1 85 ? 3.147 -1.473 -2.583 1.00 97.44 85 VAL A CA 1
ATOM 661 C C . VAL A 1 85 ? 4.385 -1.489 -1.703 1.00 97.44 85 VAL A C 1
ATOM 663 O O . VAL A 1 85 ? 4.552 -0.594 -0.875 1.00 97.44 85 VAL A O 1
ATOM 666 N N . VAL A 1 86 ? 5.219 -2.505 -1.880 1.00 96.81 86 VAL A N 1
ATOM 667 C CA . VAL A 1 86 ? 6.455 -2.714 -1.125 1.00 96.81 86 VAL A CA 1
ATOM 668 C C . VAL 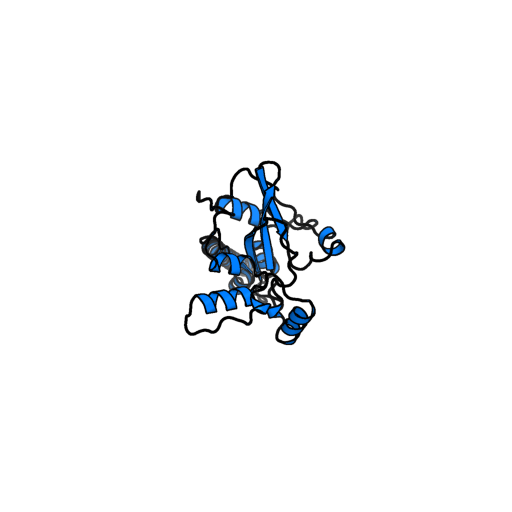A 1 86 ? 7.611 -2.664 -2.107 1.00 96.81 86 VAL A C 1
ATOM 670 O O . VAL A 1 86 ? 7.584 -3.368 -3.122 1.00 96.81 86 VAL A O 1
ATOM 673 N N . LEU A 1 87 ? 8.604 -1.825 -1.822 1.00 95.88 87 LEU A N 1
ATOM 674 C CA . LEU A 1 87 ? 9.810 -1.736 -2.635 1.00 95.88 87 LEU A CA 1
ATOM 675 C C . LEU A 1 87 ? 10.879 -2.704 -2.127 1.00 95.88 87 LEU A C 1
ATOM 677 O O . LEU A 1 87 ? 11.122 -2.802 -0.924 1.00 95.88 87 LEU A O 1
ATOM 681 N N . ASP A 1 88 ? 11.586 -3.347 -3.050 1.00 92.94 88 ASP A N 1
ATOM 682 C CA . ASP A 1 88 ? 12.848 -4.048 -2.792 1.00 92.94 88 ASP A CA 1
ATOM 683 C C . ASP A 1 88 ? 14.008 -3.032 -2.773 1.00 92.94 88 ASP A C 1
ATOM 685 O O . ASP A 1 88 ? 14.972 -3.096 -3.536 1.00 92.94 88 ASP A O 1
ATOM 689 N N . SER A 1 89 ? 13.855 -2.003 -1.932 1.00 88.88 89 SER A N 1
ATOM 690 C CA . SER A 1 89 ? 14.846 -0.952 -1.697 1.00 88.88 89 SER A CA 1
ATOM 691 C C . SER A 1 89 ? 15.614 -1.215 -0.399 1.00 88.88 89 SER A C 1
ATOM 693 O O . SER A 1 89 ? 15.219 -2.029 0.434 1.00 88.88 89 SER A O 1
ATOM 695 N N . VAL A 1 90 ? 16.709 -0.478 -0.177 1.00 84.19 90 VAL A N 1
ATOM 696 C CA . VAL A 1 90 ? 17.497 -0.573 1.068 1.00 84.19 90 VAL A CA 1
ATOM 697 C C . VAL A 1 90 ? 16.628 -0.346 2.309 1.00 84.19 90 VAL A C 1
ATOM 699 O O . VAL A 1 90 ? 16.835 -1.010 3.322 1.00 84.19 90 VAL A O 1
ATOM 702 N N . MET A 1 91 ? 15.668 0.574 2.220 1.00 86.88 91 MET A N 1
ATOM 703 C CA . MET A 1 91 ? 14.769 0.948 3.316 1.00 86.88 91 MET A CA 1
ATOM 704 C C . MET A 1 91 ? 13.467 0.140 3.312 1.00 86.88 91 MET A C 1
ATOM 706 O O . MET A 1 91 ? 12.788 0.094 4.332 1.00 86.88 91 MET A O 1
ATOM 710 N N . CYS A 1 92 ? 13.175 -0.572 2.217 1.00 90.62 92 CYS A N 1
ATOM 711 C CA . CYS A 1 92 ? 11.933 -1.308 1.998 1.00 90.62 92 CYS A CA 1
ATOM 712 C C . CYS A 1 92 ? 10.695 -0.396 2.054 1.00 90.62 92 CYS A C 1
ATOM 714 O O . CYS A 1 92 ? 9.709 -0.717 2.715 1.00 90.62 92 CYS A O 1
ATOM 716 N N . ASP A 1 93 ? 10.775 0.758 1.379 1.00 92.94 93 ASP A N 1
ATOM 717 C CA . ASP A 1 93 ? 9.737 1.789 1.458 1.00 92.94 93 ASP A CA 1
ATOM 718 C C . ASP A 1 93 ? 8.357 1.228 1.080 1.00 92.94 93 ASP A C 1
ATOM 720 O O . ASP A 1 93 ? 8.209 0.440 0.136 1.00 92.94 93 ASP A O 1
ATOM 724 N N . VAL A 1 94 ? 7.333 1.672 1.806 1.00 95.44 94 VAL A N 1
ATOM 725 C CA . VAL A 1 94 ? 5.950 1.229 1.620 1.00 95.44 94 VAL A CA 1
ATOM 726 C C . VAL A 1 94 ? 5.057 2.385 1.183 1.00 95.44 94 VAL A C 1
ATOM 728 O O . VAL A 1 94 ? 5.047 3.460 1.779 1.00 95.44 94 VAL A O 1
ATOM 731 N N . THR A 1 95 ? 4.221 2.129 0.175 1.00 96.00 95 THR A N 1
ATOM 732 C CA . THR A 1 95 ? 3.052 2.962 -0.141 1.00 96.00 95 THR A CA 1
ATOM 733 C C . THR A 1 95 ? 1.777 2.209 0.228 1.00 96.00 95 THR A C 1
ATOM 735 O O . THR A 1 95 ? 1.529 1.110 -0.260 1.00 96.00 95 THR A O 1
ATOM 738 N N . SER A 1 96 ? 0.944 2.801 1.076 1.00 96.75 96 SER A N 1
ATOM 739 C CA . SER A 1 96 ? -0.268 2.216 1.653 1.00 96.75 96 SER A CA 1
ATOM 740 C C . SER A 1 96 ? -1.522 2.833 1.030 1.00 96.75 96 SER A C 1
ATOM 742 O O . SER A 1 96 ? -1.676 4.055 0.996 1.00 96.75 96 SER A O 1
ATOM 744 N N . VAL A 1 97 ? -2.442 1.992 0.555 1.00 97.94 97 VAL A N 1
ATOM 745 C CA . VAL A 1 97 ? -3.784 2.380 0.100 1.00 97.94 97 VAL A CA 1
ATOM 746 C C . VAL A 1 97 ? -4.779 2.043 1.198 1.00 97.94 97 VAL A C 1
ATOM 748 O O . VAL A 1 97 ? -4.903 0.889 1.609 1.00 97.94 97 VAL A O 1
ATOM 751 N N . ARG A 1 98 ? -5.527 3.043 1.653 1.00 97.31 98 ARG A N 1
ATOM 752 C CA . ARG A 1 98 ? -6.395 2.958 2.826 1.00 97.31 98 ARG A CA 1
ATOM 753 C C . ARG A 1 98 ? -7.829 3.340 2.501 1.00 97.31 98 ARG A C 1
ATOM 755 O O . ARG A 1 98 ? -8.091 4.112 1.577 1.00 97.31 98 ARG A O 1
ATOM 762 N N . ALA A 1 99 ? -8.759 2.793 3.273 1.00 97.81 99 ALA A N 1
ATOM 763 C CA . ALA A 1 99 ? -10.183 3.065 3.169 1.00 97.81 99 ALA A CA 1
ATOM 764 C C . ALA A 1 99 ? -10.789 3.349 4.545 1.00 97.81 99 ALA A C 1
ATOM 766 O O . ALA A 1 99 ? -10.500 2.650 5.513 1.00 97.81 99 ALA A O 1
ATOM 767 N N . ARG A 1 100 ? -11.703 4.319 4.622 1.00 96.81 100 ARG A N 1
ATOM 768 C CA . ARG A 1 100 ? -12.488 4.608 5.835 1.00 96.81 100 ARG A CA 1
ATOM 769 C C . ARG A 1 100 ? -13.953 4.860 5.510 1.00 96.81 100 ARG A C 1
ATOM 771 O O . ARG A 1 100 ? -14.289 5.291 4.407 1.00 96.81 100 ARG A O 1
ATOM 778 N N . ARG A 1 101 ? -14.837 4.637 6.484 1.00 96.75 101 ARG A N 1
ATOM 779 C CA . ARG A 1 101 ? -16.240 5.063 6.374 1.00 96.75 101 ARG A CA 1
ATOM 780 C C . ARG A 1 101 ? -16.340 6.559 6.643 1.00 96.75 101 ARG A C 1
ATOM 782 O O . ARG A 1 101 ? -15.895 7.032 7.683 1.00 96.75 101 ARG A O 1
ATOM 789 N N . LEU A 1 102 ? -16.952 7.291 5.721 1.00 96.19 102 LEU A N 1
ATOM 790 C CA . LEU A 1 102 ? -17.240 8.711 5.885 1.00 96.19 102 LEU A CA 1
ATOM 791 C C . LEU A 1 102 ? -18.571 8.912 6.627 1.00 96.19 102 LEU A C 1
ATOM 793 O O . LEU A 1 102 ? -19.452 8.050 6.548 1.00 96.19 102 LEU A O 1
ATOM 797 N N . PRO A 1 103 ? -18.788 10.075 7.272 1.00 95.00 103 PRO A N 1
ATOM 798 C CA . PRO A 1 103 ? -20.077 10.414 7.884 1.00 95.00 103 PRO A CA 1
ATOM 799 C C . PRO A 1 103 ? -21.262 10.379 6.906 1.00 95.00 103 PRO A C 1
ATOM 801 O O . PRO A 1 103 ? -22.399 10.175 7.319 1.00 95.00 103 PRO A O 1
ATOM 804 N N . SER A 1 104 ? -21.001 10.547 5.604 1.00 95.19 104 SER A N 1
ATOM 805 C CA . SER A 1 104 ? -21.994 10.423 4.529 1.00 95.19 104 SER A CA 1
ATOM 806 C C . SER A 1 104 ? -22.473 8.984 4.290 1.00 95.19 104 SER A C 1
ATOM 808 O O . SER A 1 104 ? -23.434 8.779 3.553 1.00 95.19 104 SER A O 1
ATOM 810 N N . GLY A 1 105 ? -21.806 7.984 4.874 1.00 93.81 105 GLY A N 1
ATOM 811 C CA . GLY A 1 105 ? -22.028 6.561 4.609 1.00 93.81 105 GLY A CA 1
ATOM 812 C C . GLY A 1 105 ? -21.218 6.008 3.432 1.00 93.81 105 GLY A C 1
ATOM 813 O O . GLY A 1 105 ? -21.197 4.792 3.241 1.00 93.81 105 GLY A O 1
ATOM 814 N N . ARG A 1 106 ? -20.526 6.872 2.676 1.00 97.75 106 ARG A N 1
ATOM 815 C CA . ARG A 1 106 ? -19.615 6.485 1.588 1.00 97.75 106 ARG A CA 1
ATOM 816 C C . ARG A 1 106 ? -18.273 5.996 2.136 1.00 97.75 106 ARG A C 1
ATOM 818 O O . ARG A 1 106 ? -17.967 6.157 3.319 1.00 97.75 106 ARG A O 1
ATOM 825 N N . ILE A 1 107 ? -17.475 5.383 1.273 1.00 98.44 107 ILE A N 1
ATOM 826 C CA . ILE A 1 107 ? -16.115 4.938 1.570 1.00 98.44 107 ILE A CA 1
ATOM 827 C C . ILE A 1 107 ? -15.155 5.972 1.010 1.00 98.44 107 ILE A C 1
ATOM 829 O O . ILE A 1 107 ? -15.156 6.177 -0.197 1.00 98.44 107 ILE A O 1
ATOM 833 N N . GLY A 1 108 ? -14.355 6.601 1.865 1.00 98.31 108 GLY A N 1
ATOM 834 C CA . GLY A 1 108 ? -13.276 7.498 1.458 1.00 98.31 108 GLY A CA 1
ATOM 835 C C . GLY A 1 108 ? -11.959 6.742 1.324 1.00 98.31 108 GLY A C 1
ATOM 836 O O . GLY A 1 108 ? -11.706 5.817 2.101 1.00 98.31 108 GLY A O 1
ATOM 837 N N . TYR A 1 109 ? -11.130 7.149 0.367 1.00 98.38 109 TYR A N 1
ATOM 838 C CA . TYR A 1 109 ? -9.815 6.572 0.102 1.00 98.38 109 TYR A CA 1
ATOM 839 C C . TYR A 1 109 ? -8.696 7.546 0.431 1.00 98.38 109 TYR A C 1
ATOM 841 O O . TYR A 1 109 ? -8.827 8.757 0.257 1.00 98.38 109 TYR A O 1
ATOM 849 N N . ARG A 1 110 ? -7.570 6.992 0.872 1.00 96.56 110 ARG A N 1
ATOM 850 C CA . ARG A 1 110 ? -6.342 7.734 1.134 1.00 96.56 110 ARG A CA 1
ATOM 851 C C . ARG A 1 110 ? -5.154 6.901 0.679 1.00 96.56 110 ARG A C 1
ATOM 853 O O . ARG A 1 110 ? -5.145 5.690 0.872 1.00 96.56 110 ARG A O 1
ATOM 860 N N . VAL A 1 111 ? -4.169 7.543 0.064 1.00 96.44 111 VAL A N 1
ATOM 861 C CA . VAL A 1 111 ? -2.886 6.914 -0.266 1.00 96.44 111 VAL A CA 1
ATOM 862 C C . VAL A 1 111 ? -1.810 7.654 0.500 1.00 96.44 111 VAL A C 1
ATOM 864 O O . VAL A 1 111 ? -1.804 8.885 0.480 1.00 96.44 111 VAL A O 1
ATOM 867 N N . VAL A 1 112 ? -0.947 6.908 1.185 1.00 94.69 112 VAL A N 1
ATOM 868 C CA . VAL A 1 112 ? 0.178 7.464 1.936 1.00 94.69 112 VAL A CA 1
ATOM 869 C C . VAL A 1 112 ? 1.461 6.685 1.720 1.00 94.69 112 VAL A C 1
ATOM 871 O O . VAL A 1 112 ? 1.413 5.492 1.439 1.00 94.69 112 VAL A O 1
ATOM 874 N N . ASP A 1 113 ? 2.594 7.351 1.894 1.00 93.62 113 ASP A N 1
ATOM 875 C CA . ASP A 1 113 ? 3.917 6.732 1.973 1.00 93.62 113 ASP A CA 1
ATOM 876 C C . ASP A 1 113 ? 4.647 7.173 3.255 1.00 93.62 113 ASP A C 1
ATOM 878 O O . ASP A 1 113 ? 4.078 7.867 4.101 1.00 93.62 113 ASP A O 1
ATOM 882 N N . GLU A 1 114 ? 5.883 6.713 3.429 1.00 88.31 114 GLU A N 1
ATOM 883 C CA . GLU A 1 114 ? 6.716 6.961 4.613 1.00 88.31 114 GLU A CA 1
ATOM 884 C C . GLU A 1 114 ? 7.208 8.404 4.765 1.00 88.31 114 GLU A C 1
ATOM 886 O O . GLU A 1 114 ? 7.673 8.774 5.837 1.00 88.31 114 GLU A O 1
ATOM 891 N N . TYR A 1 115 ? 7.084 9.233 3.728 1.00 83.69 115 TYR A N 1
ATOM 892 C CA . TYR A 1 115 ? 7.555 10.620 3.731 1.00 83.69 115 TYR A CA 1
ATOM 893 C C . TYR A 1 115 ? 6.427 11.611 4.037 1.00 83.69 115 TYR A C 1
ATOM 895 O O . TYR A 1 115 ? 6.485 12.775 3.653 1.00 83.69 115 TYR A O 1
ATOM 903 N N . GLN A 1 116 ? 5.354 11.146 4.672 1.00 79.25 116 GLN A N 1
ATOM 904 C CA . GLN A 1 116 ? 4.166 11.949 4.974 1.00 79.25 116 GLN A CA 1
ATOM 905 C C . GLN A 1 116 ? 3.811 11.936 6.465 1.00 79.25 116 GLN A C 1
ATOM 907 O O . GLN A 1 116 ? 2.680 12.264 6.831 1.00 79.25 116 GLN A O 1
ATOM 912 N N . ASP A 1 117 ? 4.739 11.517 7.329 1.00 71.44 117 ASP A N 1
ATOM 913 C CA . ASP A 1 117 ? 4.533 11.465 8.778 1.00 71.44 117 ASP A CA 1
ATOM 914 C C . ASP A 1 117 ? 4.563 12.847 9.446 1.00 71.44 117 ASP A C 1
ATOM 916 O O . ASP A 1 117 ? 3.979 13.013 10.523 1.00 71.44 117 ASP A O 1
ATOM 920 N N . ASP A 1 118 ? 5.152 13.850 8.790 1.00 75.00 118 ASP A N 1
ATOM 921 C CA . ASP A 1 118 ? 5.035 15.255 9.165 1.00 75.00 118 ASP A CA 1
ATOM 922 C C . ASP A 1 118 ? 4.155 16.076 8.184 1.00 75.00 118 ASP A C 1
ATOM 924 O O . ASP A 1 118 ? 4.078 15.77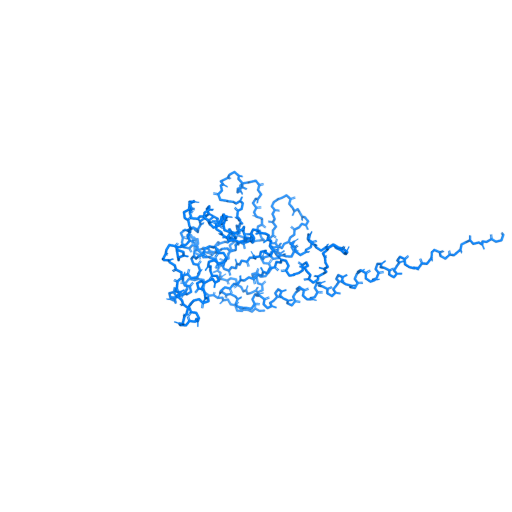1 6.988 1.00 75.00 118 ASP A O 1
ATOM 928 N N . PRO A 1 119 ? 3.462 17.132 8.665 1.00 72.25 119 PRO A N 1
ATOM 929 C CA . PRO A 1 119 ? 2.539 17.912 7.838 1.00 72.25 119 PRO A CA 1
ATOM 930 C C . PRO A 1 119 ? 3.184 18.705 6.695 1.00 72.25 119 PRO A C 1
ATOM 932 O O . PRO A 1 119 ? 2.488 19.013 5.727 1.00 72.25 119 PRO A O 1
ATOM 935 N N . GLU A 1 120 ? 4.460 19.086 6.812 1.00 74.00 120 GLU A N 1
ATOM 936 C CA . GLU A 1 120 ? 5.153 19.854 5.773 1.00 74.00 120 GLU A CA 1
ATOM 937 C C . GLU A 1 120 ? 5.476 18.933 4.593 1.00 74.00 120 GLU A C 1
ATOM 939 O O . GLU A 1 120 ? 5.073 19.231 3.466 1.00 74.00 120 GLU A O 1
ATOM 944 N N . SER A 1 121 ? 6.059 17.762 4.863 1.00 71.50 121 SER A N 1
ATOM 945 C CA . SER A 1 121 ? 6.352 16.749 3.841 1.00 71.50 121 SER A CA 1
ATOM 946 C C . SER A 1 121 ? 5.075 16.187 3.198 1.00 71.50 121 SER A C 1
ATOM 948 O O . SER A 1 121 ? 4.999 16.010 1.978 1.00 71.50 121 SER A O 1
ATOM 950 N N . ALA A 1 122 ? 4.007 15.995 3.984 1.00 71.81 122 ALA A N 1
ATOM 951 C CA . ALA A 1 122 ? 2.708 15.556 3.470 1.00 71.81 122 ALA A CA 1
ATOM 952 C C . ALA A 1 122 ? 2.067 16.554 2.488 1.00 71.81 122 ALA A C 1
ATOM 954 O O . ALA A 1 122 ? 1.373 16.144 1.551 1.00 71.81 122 ALA A O 1
ATOM 955 N N . ALA A 1 123 ? 2.291 17.854 2.696 1.00 73.38 123 ALA A N 1
ATOM 956 C CA . ALA A 1 123 ? 1.767 18.914 1.842 1.00 73.38 123 ALA A CA 1
ATOM 957 C C . ALA A 1 123 ? 2.627 19.168 0.595 1.00 73.38 123 ALA A C 1
ATOM 959 O O . ALA A 1 123 ? 2.113 19.713 -0.383 1.00 73.38 123 ALA A O 1
ATOM 960 N N . GLU A 1 124 ? 3.904 18.781 0.616 1.00 74.12 124 GLU A N 1
ATOM 961 C CA . GLU A 1 124 ? 4.844 19.068 -0.469 1.00 74.12 124 GLU A CA 1
ATOM 962 C C . GLU A 1 124 ? 4.523 18.260 -1.734 1.00 74.12 124 GLU A C 1
ATOM 964 O O . GLU A 1 124 ? 4.478 18.815 -2.834 1.00 74.12 124 GLU A O 1
ATOM 969 N N . PHE A 1 125 ? 4.204 16.969 -1.577 1.00 76.62 125 PHE A N 1
ATOM 970 C CA . PHE A 1 125 ? 3.878 16.082 -2.699 1.00 76.62 125 PHE A CA 1
ATOM 971 C C . PHE A 1 125 ? 2.710 15.130 -2.379 1.00 76.62 125 PHE A C 1
ATOM 973 O O . PHE A 1 125 ? 2.916 13.919 -2.211 1.00 76.62 125 PHE A O 1
ATOM 980 N N . PRO A 1 126 ? 1.461 15.628 -2.281 1.00 88.19 126 PRO A N 1
ATOM 981 C CA . PRO A 1 126 ? 0.297 14.775 -2.075 1.00 88.19 126 PRO A CA 1
ATOM 982 C C . PRO A 1 126 ? 0.054 13.819 -3.249 1.00 88.19 126 PRO A C 1
ATOM 984 O O . PRO A 1 126 ? 0.384 14.087 -4.409 1.00 88.19 126 PRO A O 1
ATOM 987 N N . PHE A 1 127 ? -0.600 12.698 -2.953 1.00 92.38 127 PHE A N 1
ATOM 988 C CA . PHE A 1 127 ? -1.140 11.826 -3.988 1.00 92.38 127 PHE A CA 1
ATOM 989 C C . PHE A 1 127 ? -2.402 12.444 -4.598 1.00 92.38 127 PHE A C 1
ATOM 991 O O . PHE A 1 127 ? -3.287 12.921 -3.892 1.00 92.38 127 PHE A O 1
ATOM 998 N N . VAL A 1 128 ? -2.499 12.400 -5.925 1.00 93.69 128 VAL A N 1
ATOM 999 C CA . VAL A 1 128 ? -3.696 12.776 -6.678 1.00 93.69 128 VAL A CA 1
ATOM 1000 C C . VAL A 1 128 ? -4.409 11.494 -7.085 1.00 93.69 128 VAL A C 1
ATOM 1002 O O . VAL A 1 128 ? -3.906 10.735 -7.920 1.00 93.69 128 VAL A O 1
ATOM 1005 N N . LEU A 1 129 ? -5.568 11.262 -6.473 1.00 95.62 129 LEU A N 1
ATOM 1006 C CA . LEU A 1 129 ? -6.370 10.057 -6.663 1.00 95.62 129 LEU A CA 1
ATOM 1007 C C . LEU A 1 129 ? -7.290 10.200 -7.889 1.00 95.62 129 LEU A C 1
ATOM 1009 O O . LEU A 1 129 ? -7.770 11.301 -8.165 1.00 95.62 129 LEU A O 1
ATOM 1013 N N . PRO A 1 130 ? -7.592 9.108 -8.615 1.00 95.81 130 PRO A N 1
ATOM 1014 C CA . PRO A 1 130 ? -8.559 9.150 -9.715 1.00 95.81 130 PRO A CA 1
ATOM 1015 C C . PRO A 1 130 ? -9.999 9.388 -9.233 1.00 95.81 130 PRO A C 1
ATOM 1017 O O . PRO A 1 130 ? -10.829 9.896 -9.985 1.00 95.81 130 PRO A O 1
ATOM 1020 N N . PHE A 1 131 ? -10.292 9.030 -7.984 1.00 97.44 131 PHE A N 1
ATOM 1021 C CA . PHE A 1 131 ? -11.512 9.359 -7.252 1.00 97.44 131 PHE A CA 1
ATOM 1022 C C . PHE A 1 131 ? -11.228 9.260 -5.748 1.00 97.44 131 PHE A C 1
ATOM 1024 O O . PHE A 1 131 ? -10.377 8.481 -5.331 1.00 97.44 131 PHE A O 1
ATOM 1031 N N . GLU A 1 132 ? -11.937 10.029 -4.925 1.00 97.56 132 GLU A N 1
ATOM 1032 C CA . GLU A 1 132 ? -11.696 10.067 -3.471 1.00 97.56 132 GLU A CA 1
ATOM 1033 C C . GLU A 1 132 ? -12.652 9.170 -2.681 1.00 97.56 132 GLU A C 1
ATOM 1035 O O . GLU A 1 132 ? -12.371 8.816 -1.539 1.00 97.56 132 GLU A O 1
ATOM 1040 N N . GLU A 1 133 ? -13.781 8.779 -3.275 1.00 98.31 133 GLU A N 1
ATOM 1041 C CA . GLU A 1 133 ? -14.831 8.055 -2.566 1.00 98.31 133 GLU A CA 1
ATOM 1042 C C . GLU A 1 133 ? -15.701 7.177 -3.472 1.00 98.31 133 GLU A C 1
ATOM 1044 O O . GLU A 1 133 ? -15.870 7.435 -4.664 1.00 98.31 133 GLU A O 1
ATOM 1049 N N . SER A 1 134 ? -16.319 6.154 -2.884 1.00 98.19 134 SER A N 1
ATOM 1050 C CA . SER A 1 134 ? -17.260 5.247 -3.548 1.00 98.19 134 SER A CA 1
ATOM 1051 C C . SER A 1 134 ? -18.389 4.815 -2.602 1.00 98.19 134 SER A C 1
ATOM 1053 O O . SER A 1 134 ? -18.302 4.976 -1.385 1.00 98.19 134 SER A O 1
ATOM 1055 N N . ASP A 1 135 ? -19.464 4.249 -3.150 1.00 97.56 135 ASP A N 1
ATOM 1056 C CA . ASP A 1 135 ? -20.597 3.768 -2.344 1.00 97.56 135 ASP A CA 1
ATOM 1057 C C . ASP A 1 135 ? -20.414 2.330 -1.836 1.00 97.56 135 ASP A C 1
ATOM 1059 O O . ASP A 1 135 ? -21.150 1.884 -0.957 1.00 97.56 135 ASP A O 1
ATOM 1063 N N . GLN A 1 136 ? -19.471 1.577 -2.408 1.00 97.12 136 GLN A N 1
ATOM 1064 C CA . GLN A 1 136 ? -19.229 0.160 -2.125 1.00 97.12 136 GLN A CA 1
ATOM 1065 C C . GLN A 1 136 ? -17.725 -0.139 -2.170 1.00 97.12 136 GLN A C 1
ATOM 1067 O O . GLN A 1 136 ? -17.014 0.505 -2.938 1.00 97.12 136 GLN A O 1
ATOM 1072 N N . PRO A 1 137 ? -17.227 -1.143 -1.422 1.00 98.00 137 PRO A N 1
ATOM 1073 C CA . PRO A 1 137 ? -15.830 -1.574 -1.517 1.00 98.00 137 PRO A CA 1
ATOM 1074 C C . PRO A 1 137 ? -15.447 -1.843 -2.967 1.00 98.00 137 PRO A C 1
ATOM 1076 O O . PRO A 1 137 ? -16.272 -2.390 -3.699 1.00 98.00 137 PRO A O 1
ATOM 1079 N N . LEU A 1 138 ? -14.237 -1.468 -3.388 1.00 98.31 138 LEU A N 1
ATOM 1080 C CA . LEU A 1 138 ? -13.830 -1.595 -4.788 1.00 98.31 138 LEU A CA 1
ATOM 1081 C C . LEU A 1 138 ? -13.891 -3.058 -5.242 1.00 98.31 138 LEU A C 1
ATOM 1083 O O . LEU A 1 138 ? -13.780 -4.000 -4.460 1.00 98.31 138 LEU A O 1
ATOM 1087 N N . THR A 1 139 ? -14.101 -3.278 -6.532 1.00 98.12 139 THR A N 1
ATOM 1088 C CA . THR A 1 139 ? -13.715 -4.560 -7.121 1.00 98.12 139 THR A CA 1
ATOM 1089 C C . THR A 1 139 ? -12.203 -4.617 -7.268 1.00 98.12 139 THR A C 1
ATOM 1091 O O . THR A 1 139 ? -11.549 -3.580 -7.318 1.00 98.12 139 THR A O 1
ATOM 1094 N N . LEU A 1 140 ? -11.634 -5.813 -7.447 1.00 97.56 140 LEU A N 1
ATOM 1095 C CA . LEU A 1 140 ? -10.214 -5.928 -7.802 1.00 97.56 140 LEU A CA 1
ATOM 1096 C C . LEU A 1 140 ? -9.855 -5.095 -9.047 1.00 97.56 140 LEU A C 1
ATOM 1098 O O . LEU A 1 140 ? -8.808 -4.464 -9.076 1.00 97.56 140 LEU A O 1
ATOM 1102 N N . ALA A 1 141 ? -10.726 -5.067 -10.063 1.00 97.25 141 ALA A N 1
ATOM 1103 C CA . ALA A 1 141 ? -10.476 -4.278 -11.269 1.00 97.25 141 ALA A CA 1
ATOM 1104 C C . ALA A 1 141 ? -10.485 -2.766 -10.986 1.00 97.25 141 ALA A C 1
ATOM 1106 O O . ALA A 1 141 ? -9.643 -2.046 -11.508 1.00 97.25 141 ALA A O 1
ATOM 1107 N N . GLU A 1 142 ? -11.408 -2.295 -10.145 1.00 98.25 142 GLU A N 1
ATOM 1108 C CA . GLU A 1 142 ? -11.462 -0.889 -9.728 1.00 98.25 142 GLU A CA 1
ATOM 1109 C C . GLU A 1 142 ? -10.283 -0.515 -8.822 1.00 98.25 142 GLU A C 1
ATOM 1111 O O . GLU A 1 142 ? -9.783 0.596 -8.939 1.00 98.25 142 GLU A O 1
ATOM 1116 N N . LEU A 1 143 ? -9.814 -1.421 -7.952 1.00 98.38 143 LEU A N 1
ATOM 1117 C CA . LEU A 1 143 ? -8.614 -1.199 -7.142 1.00 98.38 143 LEU A CA 1
ATOM 1118 C C . LEU A 1 143 ? -7.367 -1.091 -8.024 1.00 98.38 143 LEU A C 1
ATOM 1120 O O . LEU A 1 143 ? -6.583 -0.167 -7.848 1.00 98.38 143 LEU A O 1
ATOM 1124 N N . VAL A 1 144 ? -7.192 -2.011 -8.974 1.00 97.81 144 VAL A N 1
ATOM 1125 C CA . VAL A 1 144 ? -6.079 -1.959 -9.932 1.00 97.81 144 VAL A CA 1
ATOM 1126 C C . VAL A 1 144 ? -6.114 -0.651 -10.713 1.00 97.81 144 VAL A C 1
ATOM 1128 O O . VAL A 1 144 ? -5.110 0.045 -10.767 1.00 97.81 144 VAL A O 1
ATOM 1131 N N . GLU A 1 145 ? -7.271 -0.273 -11.262 1.00 97.50 145 GLU A N 1
ATOM 1132 C CA . GLU A 1 145 ? -7.413 0.998 -11.978 1.00 97.50 145 GLU A CA 1
ATOM 1133 C C . GLU A 1 145 ? -7.108 2.193 -11.066 1.00 97.50 145 GLU A C 1
ATOM 1135 O O . GLU A 1 145 ? -6.399 3.113 -11.464 1.00 97.50 145 GLU A O 1
ATOM 1140 N N . PHE A 1 146 ? -7.582 2.165 -9.817 1.00 98.19 146 PHE A N 1
ATOM 1141 C CA . PHE A 1 146 ? -7.277 3.187 -8.823 1.00 98.19 146 PHE A CA 1
ATOM 1142 C C . PHE A 1 146 ? -5.765 3.314 -8.588 1.00 98.19 146 PHE A C 1
ATOM 1144 O O . PHE A 1 146 ? -5.223 4.420 -8.639 1.00 98.19 146 PHE A O 1
ATOM 1151 N N . MET A 1 147 ? -5.073 2.193 -8.373 1.00 98.00 147 MET A N 1
ATOM 1152 C CA . MET A 1 147 ? -3.630 2.157 -8.137 1.00 98.00 147 MET A CA 1
ATOM 1153 C C . MET A 1 147 ? -2.850 2.620 -9.370 1.00 98.00 147 MET A C 1
ATOM 1155 O O . MET A 1 147 ? -1.985 3.481 -9.228 1.00 98.00 147 MET A O 1
ATOM 1159 N N . SER A 1 148 ? -3.184 2.122 -10.565 1.00 96.38 148 SER A N 1
ATOM 1160 C CA . SER A 1 148 ? -2.528 2.464 -11.837 1.00 96.38 148 SER A CA 1
ATOM 1161 C C . SER A 1 148 ? -2.779 3.917 -12.277 1.00 96.38 148 SER A C 1
ATOM 1163 O O . SER A 1 148 ? -1.939 4.514 -12.949 1.00 96.38 148 SER A O 1
ATOM 1165 N N . SER A 1 149 ? -3.904 4.521 -11.880 1.00 95.88 149 SER A N 1
ATOM 1166 C CA . SER A 1 149 ? -4.239 5.913 -12.215 1.00 95.88 149 SER A CA 1
ATOM 1167 C C . SER A 1 149 ? -3.822 6.935 -11.148 1.00 95.88 149 SER A C 1
ATOM 1169 O O . SER A 1 149 ? -3.811 8.136 -11.430 1.00 95.88 149 SER A O 1
ATOM 1171 N N . THR A 1 150 ? -3.438 6.497 -9.944 1.00 95.81 150 THR A N 1
ATOM 1172 C CA . THR A 1 150 ? -2.932 7.395 -8.895 1.00 95.81 150 THR A CA 1
ATOM 1173 C C . THR A 1 150 ? -1.538 7.924 -9.248 1.00 95.81 150 THR A C 1
ATOM 1175 O O . THR A 1 150 ? -0.655 7.182 -9.688 1.00 95.81 150 THR A O 1
ATOM 1178 N N . ARG A 1 151 ? -1.317 9.222 -9.020 1.00 92.06 151 ARG A N 1
ATOM 1179 C CA . ARG A 1 151 ? -0.042 9.922 -9.274 1.00 92.06 151 ARG A CA 1
ATOM 1180 C C . ARG A 1 151 ? 0.394 10.744 -8.062 1.00 92.06 151 ARG A C 1
ATOM 1182 O O . ARG A 1 151 ? -0.426 11.005 -7.186 1.00 92.06 151 ARG A O 1
ATOM 1189 N N . LYS A 1 152 ? 1.653 11.178 -8.011 1.00 88.00 152 LYS A N 1
ATOM 1190 C CA . LYS A 1 152 ? 2.078 12.254 -7.097 1.00 88.00 152 LYS A CA 1
ATOM 1191 C C . LYS A 1 152 ? 1.833 13.610 -7.762 1.00 88.00 152 LYS A C 1
ATOM 1193 O O . LYS A 1 152 ? 1.891 13.735 -8.987 1.00 88.00 152 LYS A O 1
ATOM 1198 N N . SER A 1 153 ? 1.496 14.634 -6.985 1.00 85.38 153 SER A N 1
ATOM 1199 C CA . SER A 1 153 ? 1.387 15.998 -7.506 1.00 85.38 153 SER A CA 1
ATOM 1200 C C . SER A 1 153 ? 2.727 16.462 -8.083 1.00 85.38 153 SER A C 1
ATOM 1202 O O . SER A 1 153 ? 3.771 16.189 -7.503 1.00 85.38 153 SER A O 1
ATOM 1204 N N . GLY A 1 154 ? 2.705 17.175 -9.210 1.00 79.81 154 GLY A N 1
ATOM 1205 C CA . GLY A 1 154 ? 3.926 17.601 -9.910 1.00 79.81 154 GLY A CA 1
ATOM 1206 C C . GLY A 1 154 ? 4.501 16.555 -10.873 1.00 79.81 154 GLY A C 1
ATOM 1207 O O . GLY A 1 154 ? 5.257 16.912 -11.771 1.00 79.81 154 GLY A O 1
ATOM 1208 N N . GLU A 1 155 ? 4.067 15.296 -10.782 1.00 78.62 155 GLU A N 1
ATOM 1209 C CA . GLU A 1 155 ? 4.463 14.213 -11.686 1.00 78.62 155 GLU A CA 1
ATOM 1210 C C . GLU A 1 155 ? 3.358 13.942 -12.716 1.00 78.62 155 GLU A C 1
ATOM 1212 O O . GLU A 1 155 ? 2.589 12.985 -12.630 1.00 78.62 155 GLU A O 1
ATOM 1217 N N . GLU A 1 156 ? 3.224 14.815 -13.718 1.00 68.38 156 GLU A N 1
ATOM 1218 C CA . GLU A 1 156 ? 2.142 14.685 -14.708 1.00 68.38 156 GLU A CA 1
ATOM 1219 C C . GLU A 1 156 ? 2.255 13.422 -15.582 1.00 68.38 156 GLU A C 1
ATOM 1221 O O . GLU A 1 156 ? 1.232 12.906 -16.052 1.00 68.38 156 GLU A O 1
ATOM 1226 N N . TYR A 1 157 ? 3.483 12.925 -15.763 1.00 67.19 157 TYR A N 1
ATOM 1227 C CA . TYR A 1 157 ? 3.826 11.826 -16.669 1.00 67.19 157 TYR A CA 1
ATOM 1228 C C . TYR A 1 157 ? 4.066 10.483 -15.969 1.00 67.19 157 TYR A C 1
ATOM 1230 O O . TYR A 1 157 ? 3.984 9.458 -16.638 1.00 67.19 157 TYR A O 1
ATOM 1238 N N . GLN A 1 158 ? 4.316 10.466 -14.654 1.00 73.44 158 GLN A N 1
ATOM 1239 C CA . GLN A 1 158 ? 4.461 9.226 -13.887 1.00 73.44 158 GLN A CA 1
ATOM 1240 C C . GLN A 1 158 ? 3.140 8.894 -13.193 1.00 73.44 158 GLN A C 1
ATOM 1242 O O . GLN A 1 158 ? 2.564 9.694 -12.456 1.00 73.44 158 GLN A O 1
ATOM 1247 N N . ARG A 1 159 ? 2.621 7.704 -13.485 1.00 79.25 159 ARG A N 1
ATOM 1248 C CA . ARG A 1 159 ? 1.357 7.196 -12.951 1.00 79.25 159 ARG A CA 1
ATOM 1249 C C . ARG A 1 159 ? 1.555 5.771 -12.474 1.00 79.25 159 ARG A C 1
ATOM 1251 O O . ARG A 1 159 ? 2.493 5.096 -12.886 1.00 79.25 159 ARG A O 1
ATOM 1258 N N . GLY A 1 160 ? 0.646 5.333 -11.620 1.00 93.88 160 GLY A N 1
ATOM 1259 C CA . GLY A 1 160 ? 0.670 3.997 -11.057 1.00 93.88 160 GLY A CA 1
ATOM 1260 C C . GLY A 1 160 ? 1.503 3.966 -9.798 1.00 93.88 160 GLY A C 1
ATOM 1261 O O . GLY A 1 160 ? 2.652 4.394 -9.805 1.00 93.88 160 GLY A O 1
ATOM 1262 N N . LEU A 1 161 ? 0.924 3.503 -8.695 1.00 95.62 161 LEU A N 1
ATOM 1263 C CA . LEU A 1 161 ? 1.653 3.375 -7.431 1.00 95.62 161 LEU A CA 1
ATOM 1264 C C . LEU A 1 161 ? 2.811 2.382 -7.527 1.00 95.62 161 LEU A C 1
ATOM 1266 O O . LEU A 1 161 ? 3.792 2.540 -6.818 1.00 95.62 161 LEU A O 1
ATOM 1270 N N . LEU A 1 162 ? 2.703 1.387 -8.406 1.00 96.31 162 LEU A N 1
ATOM 1271 C CA . LEU A 1 162 ? 3.683 0.319 -8.537 1.00 96.31 162 LEU A CA 1
ATOM 1272 C C . LEU A 1 162 ? 4.487 0.452 -9.833 1.00 96.31 162 LEU A C 1
ATOM 1274 O O . LEU A 1 162 ? 5.714 0.446 -9.812 1.00 96.31 162 LEU A O 1
ATOM 1278 N N . GLU A 1 163 ? 3.804 0.640 -10.961 1.00 94.69 163 GLU A N 1
ATOM 1279 C CA . GLU A 1 163 ? 4.416 0.661 -12.291 1.00 94.69 163 GLU A CA 1
ATOM 1280 C C . GLU A 1 163 ? 5.461 1.771 -12.445 1.00 94.69 163 GLU A C 1
ATOM 1282 O O . GLU A 1 163 ? 6.460 1.564 -13.134 1.00 94.69 163 GLU A O 1
ATOM 1287 N N . ARG A 1 164 ? 5.290 2.907 -11.749 1.00 92.81 164 ARG A N 1
ATOM 1288 C CA . ARG A 1 164 ? 6.284 3.990 -11.732 1.00 92.81 164 ARG A CA 1
ATOM 1289 C C . ARG A 1 164 ?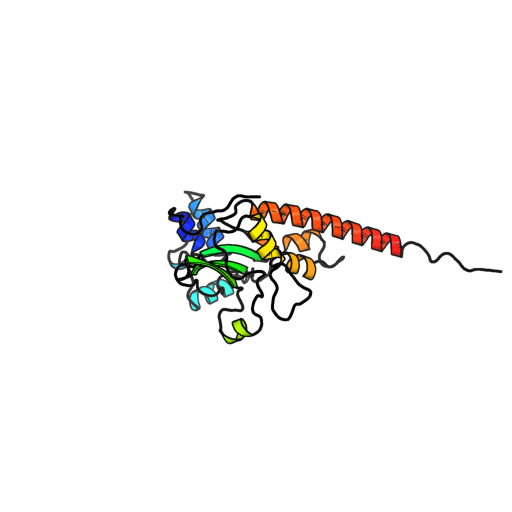 7.660 3.512 -11.282 1.00 92.81 164 ARG A C 1
ATOM 1291 O O . ARG A 1 164 ? 8.657 3.981 -11.816 1.00 92.81 164 ARG A O 1
ATOM 1298 N N . HIS A 1 165 ? 7.710 2.590 -10.319 1.00 94.00 165 HIS A N 1
ATOM 1299 C CA . HIS A 1 165 ? 8.961 2.102 -9.754 1.00 94.00 165 HIS A CA 1
ATOM 1300 C C . HIS A 1 165 ? 9.644 1.147 -10.720 1.00 94.00 165 HIS A C 1
ATOM 1302 O O . HIS A 1 165 ? 10.857 1.223 -10.879 1.00 94.00 165 HIS A O 1
ATOM 1308 N N . TRP A 1 166 ? 8.874 0.316 -11.423 1.00 95.00 166 TRP A N 1
ATOM 1309 C CA . TRP A 1 166 ? 9.416 -0.511 -12.494 1.00 95.00 166 TRP A CA 1
ATOM 1310 C C . TRP A 1 166 ? 9.984 0.351 -13.626 1.00 95.00 166 TRP A C 1
ATOM 1312 O O . TRP A 1 166 ? 11.101 0.133 -14.083 1.00 95.00 166 TRP A O 1
ATOM 1322 N N . GLU A 1 167 ? 9.225 1.354 -14.072 1.00 92.81 167 GLU A N 1
ATOM 1323 C CA . GLU A 1 167 ? 9.610 2.225 -15.186 1.00 92.81 167 GLU A CA 1
ATOM 1324 C C . GLU A 1 167 ? 10.802 3.125 -14.848 1.00 92.81 167 GLU A C 1
ATOM 1326 O O . GLU A 1 167 ? 11.643 3.364 -15.711 1.00 92.81 167 GLU A O 1
ATOM 1331 N N . SER A 1 168 ? 10.907 3.605 -13.605 1.00 90.62 168 SER A N 1
ATOM 1332 C CA . SER A 1 168 ? 12.027 4.444 -13.172 1.00 90.62 168 SER A CA 1
ATOM 1333 C C . SER A 1 168 ? 13.325 3.671 -12.968 1.00 90.62 168 SER A C 1
ATOM 1335 O O . SER A 1 168 ? 14.383 4.289 -12.959 1.00 90.62 168 SER A O 1
ATOM 1337 N N . HIS A 1 169 ? 13.245 2.358 -12.741 1.00 90.81 169 HIS A N 1
ATOM 1338 C CA . HIS A 1 169 ? 14.412 1.524 -12.465 1.00 90.81 169 HIS A CA 1
ATOM 1339 C C . HIS A 1 169 ? 14.877 0.726 -13.678 1.00 90.81 169 HIS A C 1
ATOM 1341 O O . HIS A 1 169 ? 16.039 0.340 -13.731 1.00 90.81 169 HIS A O 1
ATOM 1347 N N . TYR A 1 170 ? 14.021 0.512 -14.676 1.00 92.75 170 TYR A N 1
ATOM 1348 C CA . TYR A 1 170 ? 14.418 -0.190 -15.886 1.00 92.75 170 TYR A CA 1
ATOM 1349 C C . TYR A 1 170 ? 15.431 0.616 -16.715 1.00 92.75 170 TYR A C 1
ATOM 1351 O O . TYR A 1 170 ? 15.116 1.639 -17.330 1.00 92.75 170 TYR A O 1
ATOM 1359 N N . HIS A 1 171 ? 16.662 0.108 -16.773 1.00 88.69 171 HIS A N 1
ATOM 1360 C CA . HIS A 1 171 ? 17.769 0.710 -17.502 1.00 88.69 171 HIS A CA 1
ATOM 1361 C C . HIS A 1 171 ? 18.620 -0.385 -18.157 1.00 88.69 171 HIS A C 1
ATOM 1363 O O . HIS A 1 171 ? 19.458 -0.977 -17.474 1.00 88.69 171 HIS A O 1
ATOM 1369 N N . PRO A 1 172 ? 18.469 -0.625 -19.475 1.00 83.38 172 PRO A N 1
ATOM 1370 C CA . PRO A 1 172 ? 19.230 -1.652 -20.188 1.00 83.38 172 PRO A CA 1
ATOM 1371 C C . PRO A 1 172 ? 20.740 -1.541 -19.925 1.00 83.38 172 PRO A C 1
ATOM 1373 O O . PRO A 1 172 ? 21.341 -0.490 -20.180 1.00 83.38 172 PRO A O 1
ATOM 1376 N N . GLY A 1 173 ? 21.365 -2.614 -19.430 1.00 81.06 173 GLY A N 1
ATOM 1377 C CA . GLY A 1 173 ? 22.786 -2.656 -19.070 1.00 81.06 173 GLY A CA 1
ATOM 1378 C C . GLY A 1 173 ? 23.141 -2.124 -17.675 1.00 81.06 173 GLY A C 1
ATOM 1379 O O . GLY A 1 173 ? 24.329 -2.068 -17.350 1.00 81.06 173 GLY A O 1
ATOM 1380 N N . TRP A 1 174 ? 22.155 -1.717 -16.871 1.00 85.00 174 TRP A N 1
ATOM 1381 C CA . TRP A 1 174 ? 22.318 -1.321 -15.464 1.00 85.00 174 TRP A CA 1
ATOM 1382 C C . TRP A 1 174 ? 21.354 -2.061 -14.541 1.00 85.00 174 TRP A C 1
ATOM 1384 O O . TRP A 1 174 ? 21.797 -2.631 -13.552 1.00 85.00 174 TRP A O 1
ATOM 1394 N N . MET A 1 175 ? 20.065 -2.054 -14.872 1.00 88.69 175 MET A N 1
ATOM 1395 C CA . MET A 1 175 ? 19.058 -2.877 -14.218 1.00 88.69 175 MET A CA 1
ATOM 1396 C C . MET A 1 175 ? 18.140 -3.451 -15.286 1.00 88.69 175 MET A C 1
ATOM 1398 O O . MET A 1 175 ? 17.425 -2.724 -15.989 1.00 88.69 175 MET A O 1
ATOM 1402 N N . GLU A 1 176 ? 18.213 -4.767 -15.423 1.00 93.44 176 GLU A N 1
ATOM 1403 C CA . GLU A 1 176 ? 17.535 -5.491 -16.486 1.00 93.44 176 GLU A CA 1
ATOM 1404 C C . GLU A 1 176 ? 16.030 -5.585 -16.216 1.00 93.44 176 GLU A C 1
ATOM 1406 O O . GLU A 1 176 ? 15.540 -5.364 -15.107 1.00 93.44 176 GLU A O 1
ATOM 1411 N N . ALA A 1 177 ? 15.265 -5.927 -17.251 1.00 94.44 177 ALA A N 1
ATOM 1412 C CA . ALA A 1 177 ? 13.805 -5.922 -17.199 1.00 94.44 177 ALA A CA 1
ATOM 1413 C C . ALA A 1 177 ? 13.215 -6.777 -16.059 1.00 94.44 177 ALA A C 1
ATOM 1415 O O . ALA A 1 177 ? 12.175 -6.429 -15.504 1.00 94.44 177 ALA A O 1
ATOM 1416 N N . GLU A 1 178 ? 13.851 -7.903 -15.735 1.00 94.88 178 GLU A N 1
ATOM 1417 C CA . GLU A 1 178 ? 13.427 -8.820 -14.668 1.00 94.88 178 GLU A CA 1
ATOM 1418 C C . GLU A 1 178 ? 13.686 -8.229 -13.276 1.00 94.88 178 GLU A C 1
ATOM 1420 O O . GLU A 1 178 ? 12.821 -8.311 -12.407 1.00 94.88 178 GLU A O 1
ATOM 1425 N N . GLU A 1 179 ? 14.833 -7.574 -13.087 1.00 94.38 179 GLU A N 1
ATOM 1426 C CA . GLU A 1 179 ? 15.193 -6.888 -11.842 1.00 94.38 179 GLU A CA 1
ATOM 1427 C C . GLU A 1 179 ? 14.273 -5.684 -11.602 1.00 94.38 179 GLU A C 1
ATOM 1429 O O . GLU A 1 179 ? 13.747 -5.504 -10.506 1.00 94.38 179 GLU A O 1
ATOM 1434 N N . ALA A 1 180 ? 13.987 -4.911 -12.652 1.00 95.00 180 ALA A N 1
ATOM 1435 C CA . ALA A 1 180 ? 13.123 -3.742 -12.560 1.00 95.00 180 ALA A CA 1
ATOM 1436 C C . ALA A 1 180 ? 11.682 -4.088 -12.149 1.00 95.00 180 ALA A C 1
ATOM 1438 O O . ALA A 1 180 ? 11.098 -3.366 -11.343 1.00 95.00 180 ALA A O 1
ATOM 1439 N N . VAL A 1 181 ? 11.094 -5.185 -12.653 1.00 96.44 181 VAL A N 1
ATOM 1440 C CA . VAL A 1 181 ? 9.743 -5.596 -12.213 1.00 96.44 181 VAL A CA 1
ATOM 1441 C C . VAL A 1 181 ? 9.732 -6.290 -10.852 1.00 96.44 181 VAL A C 1
ATOM 1443 O O . VAL A 1 181 ? 8.692 -6.327 -10.200 1.00 96.44 181 VAL A O 1
ATOM 1446 N N . ALA A 1 182 ? 10.863 -6.851 -10.420 1.00 95.25 182 ALA A N 1
ATOM 1447 C CA . ALA A 1 182 ? 11.004 -7.418 -9.083 1.00 95.25 182 ALA A CA 1
ATOM 1448 C C . ALA A 1 182 ? 11.160 -6.326 -8.012 1.00 95.25 182 ALA A C 1
ATOM 1450 O O . ALA A 1 182 ? 10.816 -6.556 -6.857 1.00 95.25 182 ALA A O 1
ATOM 1451 N N . PHE A 1 183 ? 11.603 -5.126 -8.405 1.00 95.75 183 PHE A N 1
ATOM 1452 C CA . PHE A 1 183 ? 11.864 -4.009 -7.496 1.00 95.75 183 PHE A CA 1
ATOM 1453 C C . PHE A 1 183 ? 10.634 -3.516 -6.717 1.00 95.75 183 PHE A C 1
ATOM 1455 O O . PHE A 1 183 ? 10.778 -2.878 -5.679 1.00 95.75 183 PHE A O 1
ATOM 1462 N N . ALA A 1 184 ? 9.416 -3.768 -7.199 1.00 96.31 184 ALA A N 1
ATOM 1463 C CA . ALA A 1 184 ? 8.199 -3.374 -6.497 1.00 96.31 184 ALA A CA 1
ATOM 1464 C C . ALA A 1 184 ? 7.116 -4.443 -6.628 1.00 96.31 184 ALA A C 1
ATOM 1466 O O . ALA A 1 184 ? 6.823 -4.906 -7.734 1.00 96.31 184 ALA A O 1
ATOM 1467 N N . VAL A 1 185 ? 6.481 -4.780 -5.507 1.00 96.62 185 VAL A N 1
ATOM 1468 C CA . VAL A 1 185 ? 5.395 -5.766 -5.427 1.00 96.62 185 VAL A CA 1
ATOM 1469 C C . VAL A 1 185 ? 4.158 -5.163 -4.767 1.00 96.62 185 VAL A C 1
ATOM 1471 O O . VAL A 1 185 ? 4.259 -4.202 -4.009 1.00 96.62 185 VAL A O 1
ATOM 1474 N N . ALA A 1 186 ? 2.978 -5.712 -5.066 1.00 97.25 186 ALA A N 1
ATOM 1475 C CA . ALA A 1 186 ? 1.718 -5.304 -4.447 1.00 97.25 186 ALA A CA 1
ATOM 1476 C C . ALA A 1 186 ? 1.127 -6.433 -3.605 1.00 97.25 186 ALA A C 1
ATOM 1478 O O . ALA A 1 186 ? 1.011 -7.569 -4.066 1.00 97.25 186 ALA A O 1
ATOM 1479 N N . GLU A 1 187 ? 0.666 -6.086 -2.409 1.00 95.44 187 GLU A N 1
ATOM 1480 C CA . GLU A 1 187 ? 0.096 -7.015 -1.436 1.00 95.44 187 GLU A CA 1
ATOM 1481 C C . GLU A 1 187 ? -1.276 -6.525 -0.960 1.00 95.44 187 GLU A C 1
ATOM 1483 O O . GLU A 1 187 ? -1.549 -5.321 -0.901 1.00 95.44 187 GLU A O 1
ATOM 1488 N N . SER A 1 188 ? -2.169 -7.463 -0.634 1.00 94.44 188 SER A N 1
ATOM 1489 C CA . SER A 1 188 ? -3.473 -7.145 -0.052 1.00 94.44 188 SER A CA 1
ATOM 1490 C C . SER A 1 188 ? -4.120 -8.346 0.635 1.00 94.44 188 SER A C 1
ATOM 1492 O O . SER A 1 188 ? -4.361 -9.376 0.003 1.00 94.44 188 SER A O 1
ATOM 1494 N N . ASP A 1 189 ? -4.537 -8.150 1.887 1.00 90.94 189 ASP A N 1
ATOM 1495 C CA . ASP A 1 189 ? -5.335 -9.129 2.639 1.00 90.94 189 ASP A CA 1
ATOM 1496 C C . ASP A 1 189 ? -6.809 -9.157 2.191 1.00 90.94 189 ASP A C 1
ATOM 1498 O O . ASP A 1 189 ? -7.506 -10.162 2.345 1.00 90.94 189 ASP A O 1
ATOM 1502 N N . PHE A 1 190 ? -7.297 -8.060 1.602 1.00 93.88 190 PHE A N 1
ATOM 1503 C CA . PHE A 1 190 ? -8.673 -7.936 1.105 1.00 93.88 190 PHE A CA 1
ATOM 1504 C C . PHE A 1 190 ? -8.824 -8.411 -0.343 1.00 93.88 190 PHE A C 1
ATOM 1506 O O . PHE A 1 190 ? -9.917 -8.804 -0.760 1.00 93.88 190 PHE A O 1
ATOM 1513 N N . TYR A 1 191 ? -7.734 -8.397 -1.107 1.00 95.12 191 TYR A N 1
ATOM 1514 C CA . TYR A 1 191 ? -7.691 -8.780 -2.511 1.00 95.12 191 TYR A CA 1
ATOM 1515 C C . TYR A 1 191 ? -6.587 -9.820 -2.750 1.00 95.12 191 TYR A C 1
ATOM 1517 O O . TYR A 1 191 ? -5.555 -9.487 -3.330 1.00 95.12 191 TYR A O 1
ATOM 1525 N N . PRO A 1 192 ? -6.817 -11.106 -2.413 1.00 92.38 192 PRO A N 1
ATOM 1526 C CA . PRO A 1 192 ? -5.793 -12.154 -2.529 1.00 92.38 192 PRO A CA 1
ATOM 1527 C C . PRO A 1 192 ? -5.227 -12.349 -3.944 1.00 92.38 192 PRO A C 1
ATOM 1529 O O . PRO A 1 192 ? -4.157 -12.908 -4.122 1.00 92.38 192 PRO A O 1
ATOM 1532 N N . GLN A 1 193 ? -5.949 -11.897 -4.973 1.00 95.75 193 GLN A N 1
ATOM 1533 C CA . GLN A 1 193 ? -5.530 -11.998 -6.375 1.00 95.75 193 GLN A CA 1
ATOM 1534 C C . GLN A 1 193 ? -4.696 -10.792 -6.854 1.00 95.75 193 GLN A C 1
ATOM 1536 O O . GLN A 1 193 ? -4.370 -10.726 -8.042 1.00 95.75 193 GLN A O 1
ATOM 1541 N N . LEU A 1 194 ? -4.420 -9.809 -5.987 1.00 97.12 194 LEU A N 1
ATOM 1542 C CA . LEU A 1 194 ? -3.704 -8.584 -6.354 1.00 97.12 194 LEU A CA 1
ATOM 1543 C C . LEU A 1 194 ? -2.244 -8.871 -6.728 1.00 97.12 194 LEU A C 1
ATOM 1545 O O . LEU A 1 194 ? -1.811 -8.436 -7.794 1.00 97.12 194 LEU A O 1
ATOM 1549 N N . GLY A 1 195 ? -1.530 -9.651 -5.909 1.00 96.75 195 GLY A N 1
ATOM 1550 C CA . GLY A 1 195 ? -0.146 -10.061 -6.181 1.00 96.75 195 GLY A CA 1
ATOM 1551 C C . GLY A 1 195 ? -0.036 -10.791 -7.521 1.00 96.75 195 GLY A C 1
ATOM 1552 O O . GLY A 1 195 ? 0.603 -10.300 -8.447 1.00 96.75 195 GLY A O 1
ATOM 1553 N N . ASP A 1 196 ? -0.812 -11.865 -7.690 1.00 96.81 196 ASP A N 1
ATOM 1554 C CA . ASP A 1 196 ? -0.965 -12.609 -8.947 1.00 96.81 196 ASP A CA 1
ATOM 1555 C C . ASP A 1 196 ? -1.230 -11.720 -10.178 1.00 96.81 196 ASP A C 1
ATOM 1557 O O . ASP A 1 196 ? -0.810 -12.023 -11.301 1.00 96.81 196 ASP A O 1
ATOM 1561 N N . TYR A 1 197 ? -2.033 -10.662 -10.017 1.00 97.50 197 TYR A N 1
ATOM 1562 C CA . TYR A 1 197 ? -2.311 -9.723 -11.100 1.00 97.50 197 TYR A CA 1
ATOM 1563 C C . TYR A 1 197 ? -1.047 -8.954 -11.495 1.00 97.50 197 TYR A C 1
ATOM 1565 O O . TYR A 1 197 ? -0.715 -8.924 -12.686 1.00 97.50 197 TYR A O 1
ATOM 1573 N N . TYR A 1 198 ? -0.343 -8.378 -10.520 1.00 97.81 198 TYR A N 1
ATOM 1574 C CA . TYR A 1 198 ? 0.869 -7.604 -10.766 1.00 97.81 198 TYR A CA 1
ATOM 1575 C C . TYR A 1 198 ? 2.038 -8.477 -11.226 1.00 97.81 198 TYR A C 1
ATOM 1577 O O . TYR A 1 198 ? 2.740 -8.072 -12.144 1.00 97.81 198 TYR A O 1
ATOM 1585 N N . GLU A 1 199 ? 2.179 -9.712 -10.748 1.00 97.12 199 GLU A N 1
ATOM 1586 C CA . GLU A 1 199 ? 3.167 -10.662 -11.280 1.00 97.12 199 GLU A CA 1
ATOM 1587 C C . GLU A 1 199 ? 2.964 -10.920 -12.782 1.00 97.12 199 GLU A C 1
ATOM 1589 O O . GLU A 1 199 ? 3.898 -10.848 -13.587 1.00 97.12 199 GLU A O 1
ATOM 1594 N N . ARG A 1 200 ? 1.716 -11.166 -13.210 1.00 97.75 200 ARG A N 1
ATOM 1595 C CA . ARG A 1 200 ? 1.399 -11.356 -14.638 1.00 97.75 200 ARG A CA 1
ATOM 1596 C C . ARG A 1 200 ? 1.627 -10.090 -15.458 1.00 97.75 200 ARG A C 1
ATOM 1598 O O . ARG A 1 200 ? 2.045 -10.187 -16.618 1.00 97.75 200 ARG A O 1
ATOM 1605 N N . LEU A 1 201 ? 1.319 -8.924 -14.888 1.00 97.50 201 LEU A N 1
ATOM 1606 C CA . LEU A 1 201 ? 1.569 -7.630 -15.516 1.00 97.50 201 LEU A CA 1
ATOM 1607 C C . LEU A 1 201 ? 3.074 -7.388 -15.689 1.00 97.50 201 LEU A C 1
ATOM 1609 O O . LEU A 1 201 ? 3.492 -7.065 -16.800 1.00 97.50 201 LEU A O 1
ATOM 1613 N N . GLY A 1 202 ? 3.871 -7.619 -14.645 1.00 97.25 202 GLY A N 1
ATOM 1614 C CA . GLY A 1 202 ? 5.328 -7.503 -14.655 1.00 97.25 202 GLY A CA 1
ATOM 1615 C C . GLY A 1 202 ? 5.947 -8.429 -15.694 1.00 97.25 202 GLY A C 1
ATOM 1616 O O . GLY A 1 202 ? 6.646 -7.974 -16.593 1.00 97.25 202 GLY A O 1
ATOM 1617 N N . ALA A 1 203 ? 5.555 -9.707 -15.715 1.00 97.81 203 ALA A N 1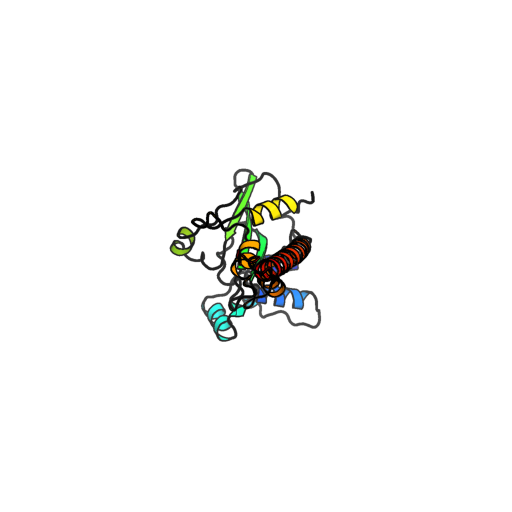
ATOM 1618 C CA . ALA A 1 203 ? 6.024 -10.650 -16.730 1.00 97.81 203 ALA A CA 1
ATOM 1619 C C . ALA A 1 203 ? 5.692 -10.204 -18.169 1.00 97.81 203 ALA A C 1
ATOM 1621 O O . ALA A 1 203 ? 6.429 -10.510 -19.111 1.00 97.81 203 ALA A O 1
ATOM 1622 N N . ARG A 1 204 ? 4.565 -9.507 -18.380 1.00 97.44 204 ARG A N 1
ATOM 1623 C CA . ARG A 1 204 ? 4.236 -8.906 -19.681 1.00 97.44 204 ARG A CA 1
ATOM 1624 C C . ARG A 1 204 ? 5.146 -7.717 -19.991 1.00 97.44 204 ARG A C 1
ATOM 1626 O O . ARG A 1 204 ? 5.700 -7.713 -21.087 1.00 97.44 204 ARG A O 1
ATOM 1633 N N . LYS A 1 205 ? 5.335 -6.796 -19.043 1.00 95.88 205 LYS A N 1
ATOM 1634 C CA . LYS A 1 205 ? 6.245 -5.647 -19.171 1.00 95.88 205 LYS A CA 1
ATOM 1635 C C . LYS A 1 205 ? 7.678 -6.091 -19.482 1.00 95.88 205 LYS A C 1
ATOM 1637 O O . LYS A 1 205 ? 8.243 -5.605 -20.454 1.00 95.88 205 LYS A O 1
ATOM 1642 N N . CYS A 1 206 ? 8.214 -7.107 -18.796 1.00 96.00 206 CYS A N 1
ATOM 1643 C CA . CYS A 1 206 ? 9.545 -7.644 -19.112 1.00 96.00 206 CYS A CA 1
ATOM 1644 C C . CYS A 1 206 ? 9.663 -8.084 -20.570 1.00 96.00 206 CYS A C 1
ATOM 1646 O O . CYS A 1 206 ? 10.625 -7.756 -21.259 1.00 96.00 206 CYS A O 1
ATOM 1648 N N . ARG A 1 207 ? 8.666 -8.830 -21.065 1.00 96.44 207 ARG A N 1
ATOM 1649 C CA . ARG A 1 207 ? 8.661 -9.294 -22.459 1.00 96.44 207 ARG A CA 1
ATOM 1650 C C . ARG A 1 207 ? 8.569 -8.142 -23.453 1.00 96.44 207 ARG A C 1
ATOM 1652 O O . ARG A 1 207 ? 9.081 -8.287 -24.557 1.00 96.44 207 ARG A O 1
ATOM 1659 N N . GLU A 1 208 ? 7.870 -7.067 -23.111 1.00 95.50 208 GLU A N 1
ATOM 1660 C CA . GLU A 1 208 ? 7.771 -5.863 -23.940 1.00 95.50 208 GLU A CA 1
ATOM 1661 C C . GLU A 1 208 ? 9.129 -5.158 -24.012 1.00 95.50 208 GLU A C 1
ATOM 1663 O O . GLU A 1 208 ? 9.669 -5.008 -25.105 1.00 95.50 208 GLU A O 1
ATOM 1668 N N . TRP A 1 209 ? 9.743 -4.877 -22.867 1.00 94.94 209 TRP A N 1
ATOM 1669 C CA . TRP A 1 209 ? 11.057 -4.242 -22.762 1.00 94.94 209 TRP A CA 1
ATOM 1670 C C . TRP A 1 209 ? 12.184 -5.013 -23.456 1.00 94.94 209 TRP A C 1
ATOM 1672 O O . TRP A 1 209 ? 12.902 -4.453 -24.282 1.00 94.94 209 TRP A O 1
ATOM 1682 N N . ILE A 1 210 ? 12.267 -6.331 -23.251 1.00 93.38 210 ILE A N 1
ATOM 1683 C CA . ILE A 1 210 ? 13.253 -7.185 -23.938 1.00 93.38 210 ILE A CA 1
ATOM 1684 C C . ILE A 1 210 ? 13.074 -7.139 -25.467 1.00 93.38 210 ILE A C 1
ATOM 1686 O O . ILE A 1 210 ? 14.046 -7.182 -26.227 1.00 93.38 210 ILE A O 1
ATOM 1690 N N . ARG A 1 211 ? 11.826 -7.063 -25.956 1.00 92.75 211 ARG A N 1
ATOM 1691 C CA . ARG A 1 211 ? 11.562 -6.928 -27.399 1.00 92.75 211 ARG A CA 1
ATOM 1692 C C . ARG A 1 211 ? 12.011 -5.564 -27.909 1.00 92.75 211 ARG A C 1
ATOM 1694 O O . ARG A 1 211 ? 12.667 -5.515 -28.945 1.00 92.75 211 ARG A O 1
ATOM 1701 N N . GLU A 1 212 ? 11.692 -4.494 -27.189 1.00 90.38 212 GLU A N 1
ATOM 1702 C CA . GLU A 1 212 ? 12.087 -3.129 -27.545 1.00 90.38 212 GLU A CA 1
ATOM 1703 C C . GLU A 1 212 ? 13.611 -2.970 -27.596 1.00 90.38 212 GLU A C 1
ATOM 1705 O O . GLU A 1 212 ? 14.137 -2.399 -28.552 1.00 90.38 212 GLU A O 1
ATOM 1710 N N . GLU A 1 213 ? 14.347 -3.524 -26.632 1.00 88.06 213 GLU A N 1
ATOM 1711 C CA . GLU A 1 213 ? 15.814 -3.545 -26.653 1.00 88.06 213 GLU A CA 1
ATOM 1712 C C . GLU A 1 213 ? 16.373 -4.249 -27.882 1.00 88.06 213 GLU A C 1
ATOM 1714 O O . GLU A 1 213 ? 17.245 -3.706 -28.570 1.00 88.06 213 GLU A O 1
ATOM 1719 N N . ARG A 1 214 ? 15.872 -5.455 -28.173 1.00 87.00 214 ARG A N 1
ATOM 1720 C CA . ARG A 1 214 ? 16.313 -6.230 -29.333 1.00 87.00 214 ARG A CA 1
ATOM 1721 C C . ARG A 1 214 ? 16.047 -5.461 -30.621 1.00 87.00 214 ARG A C 1
ATOM 1723 O O . ARG A 1 214 ? 16.947 -5.340 -31.450 1.00 87.00 214 ARG A O 1
ATOM 1730 N N . ASP A 1 215 ? 14.846 -4.920 -30.777 1.00 88.38 215 ASP A N 1
ATOM 1731 C CA . ASP A 1 215 ? 14.448 -4.190 -31.978 1.00 88.38 215 ASP A CA 1
ATOM 1732 C C . ASP A 1 215 ? 15.281 -2.896 -32.130 1.00 88.38 215 ASP A C 1
ATOM 1734 O O . ASP A 1 215 ? 15.737 -2.569 -33.231 1.00 88.38 215 ASP A O 1
ATOM 1738 N N . ASN A 1 216 ? 15.600 -2.211 -31.025 1.00 83.56 216 ASN A N 1
ATOM 1739 C CA . ASN A 1 216 ? 16.519 -1.068 -31.000 1.00 83.56 216 ASN A CA 1
ATOM 1740 C C . ASN A 1 216 ? 17.957 -1.460 -31.377 1.00 83.56 216 ASN A C 1
ATOM 1742 O O . ASN A 1 216 ? 18.642 -0.721 -32.093 1.00 83.56 216 ASN A O 1
ATOM 1746 N N . TYR A 1 217 ? 18.436 -2.615 -30.914 1.00 76.50 217 TYR A N 1
ATOM 1747 C CA . TYR A 1 217 ? 19.762 -3.132 -31.241 1.00 76.50 217 TYR A CA 1
ATOM 1748 C C . TYR A 1 217 ? 19.868 -3.550 -32.717 1.00 76.50 217 TYR A C 1
ATOM 1750 O O . TYR A 1 217 ? 20.840 -3.210 -33.398 1.00 76.50 217 TYR A O 1
ATOM 1758 N N . GLU A 1 218 ? 18.851 -4.231 -33.249 1.00 73.50 218 GLU A N 1
ATOM 1759 C CA . GLU A 1 218 ? 18.765 -4.624 -34.659 1.00 73.50 218 GLU A CA 1
ATOM 1760 C C . GLU A 1 218 ? 18.608 -3.412 -35.589 1.00 73.50 218 GLU A C 1
ATOM 1762 O O . GLU A 1 218 ? 19.241 -3.358 -36.648 1.00 73.50 218 GLU A O 1
ATOM 1767 N N . GLY A 1 219 ? 17.838 -2.400 -35.175 1.00 69.75 219 GLY A N 1
ATOM 1768 C CA . GLY A 1 219 ? 17.716 -1.121 -35.874 1.00 69.75 219 GLY A CA 1
ATOM 1769 C C . GLY A 1 219 ? 19.047 -0.369 -35.969 1.00 69.75 219 GLY A C 1
ATOM 1770 O O . GLY A 1 219 ? 19.388 0.134 -37.040 1.00 69.75 219 GLY A O 1
ATOM 1771 N N . LYS A 1 220 ? 19.849 -0.367 -34.893 1.00 63.88 220 LYS A N 1
ATOM 1772 C CA . LYS A 1 220 ? 21.204 0.221 -34.865 1.00 63.88 220 LYS A CA 1
ATOM 1773 C C . LYS A 1 220 ? 22.235 -0.567 -35.689 1.00 63.88 220 LYS A C 1
ATOM 1775 O O . LYS A 1 220 ? 23.234 0.009 -36.111 1.00 63.88 220 LYS A O 1
ATOM 1780 N N . ARG A 1 221 ? 22.016 -1.866 -35.939 1.00 57.31 221 ARG A N 1
ATOM 1781 C CA . ARG A 1 221 ? 22.909 -2.729 -36.742 1.00 57.31 221 ARG A CA 1
ATOM 1782 C C . ARG A 1 221 ? 22.690 -2.649 -38.255 1.00 57.31 221 ARG A C 1
ATOM 1784 O O . ARG A 1 221 ? 23.523 -3.172 -38.995 1.00 57.31 221 ARG A O 1
ATOM 1791 N N . ARG A 1 222 ? 21.619 -2.017 -38.746 1.00 50.75 222 ARG A N 1
ATOM 1792 C CA . ARG A 1 222 ? 21.457 -1.772 -40.189 1.00 50.75 222 ARG A CA 1
ATOM 1793 C C . ARG A 1 222 ? 22.451 -0.679 -40.616 1.00 50.75 222 ARG A C 1
ATOM 1795 O O . ARG A 1 222 ? 22.291 0.457 -40.175 1.00 50.75 222 ARG A O 1
ATOM 1802 N N . PRO A 1 223 ? 23.472 -0.970 -41.448 1.00 49.97 223 PRO A N 1
ATOM 1803 C CA . PRO A 1 223 ? 24.351 0.081 -41.941 1.00 49.97 223 PRO A CA 1
ATOM 1804 C C . PRO A 1 223 ? 23.521 1.075 -42.756 1.00 49.97 223 PRO A C 1
ATOM 1806 O O . PRO A 1 223 ? 22.635 0.666 -43.512 1.00 49.97 223 PRO A O 1
ATOM 1809 N N . ALA A 1 224 ? 23.816 2.370 -42.620 1.00 55.66 224 ALA A N 1
ATOM 1810 C CA . ALA A 1 224 ? 23.356 3.375 -43.568 1.00 55.66 224 ALA A CA 1
ATOM 1811 C C . ALA A 1 224 ? 23.786 2.912 -44.969 1.00 55.66 224 ALA A C 1
ATOM 1813 O O . ALA A 1 224 ? 24.974 2.906 -45.294 1.00 55.66 224 ALA A O 1
ATOM 1814 N N . GLY A 1 225 ? 22.826 2.405 -45.748 1.00 51.84 225 GLY A N 1
ATOM 1815 C CA . GLY A 1 225 ? 23.062 1.889 -47.088 1.00 51.84 225 GLY A CA 1
ATOM 1816 C C . GLY A 1 225 ? 23.778 2.945 -47.920 1.00 51.84 225 GLY A C 1
ATOM 1817 O O . GLY A 1 225 ? 23.347 4.095 -47.975 1.00 51.84 225 GLY A O 1
ATOM 1818 N N . GLY A 1 226 ? 24.905 2.539 -48.500 1.00 54.66 226 GLY A N 1
ATOM 1819 C CA . GLY A 1 226 ? 25.869 3.396 -49.169 1.00 54.66 226 GLY A CA 1
ATOM 1820 C C . GLY A 1 226 ? 25.270 4.372 -50.180 1.00 54.66 226 GLY A C 1
ATOM 1821 O O . GLY A 1 226 ? 24.465 4.014 -51.036 1.00 54.66 226 GLY A O 1
ATOM 1822 N N . HIS A 1 227 ? 25.780 5.598 -50.135 1.00 49.03 227 HIS A N 1
ATOM 1823 C CA . HIS A 1 227 ? 25.940 6.428 -51.320 1.00 49.03 227 HIS A CA 1
ATOM 1824 C C . HIS A 1 227 ? 27.439 6.529 -51.615 1.00 49.03 227 HIS A C 1
ATOM 1826 O O . HIS A 1 227 ? 28.119 7.454 -51.190 1.00 49.03 227 HIS A O 1
ATOM 1832 N N . PHE A 1 228 ? 27.954 5.531 -52.331 1.00 50.91 228 PHE A N 1
ATOM 1833 C CA . PHE A 1 228 ? 29.071 5.737 -53.247 1.00 50.91 228 PHE A CA 1
ATOM 1834 C C . PHE A 1 228 ? 28.466 5.694 -54.651 1.00 50.91 228 PHE A C 1
ATOM 1836 O O . PHE A 1 228 ? 28.372 4.642 -55.280 1.00 50.91 228 PHE A O 1
ATOM 1843 N N . GLY A 1 229 ? 27.929 6.841 -55.068 1.00 49.06 229 GLY A N 1
ATOM 1844 C CA . GLY A 1 229 ? 27.636 7.133 -56.466 1.00 49.06 229 GLY A CA 1
ATOM 1845 C C . GLY A 1 229 ? 28.914 7.644 -57.128 1.00 49.06 229 GLY A C 1
ATOM 1846 O O . GLY A 1 229 ? 29.635 8.425 -56.511 1.00 49.06 229 GLY A O 1
ATOM 1847 N N . MET A 1 230 ? 29.178 7.107 -58.319 1.00 40.31 230 MET A N 1
ATOM 1848 C CA . MET A 1 230 ? 30.366 7.276 -59.168 1.00 40.31 230 MET A CA 1
ATOM 1849 C C . MET A 1 230 ? 30.768 8.724 -59.446 1.00 40.31 230 MET A C 1
ATOM 1851 O O . MET A 1 230 ? 29.861 9.579 -59.553 1.00 40.31 230 MET A O 1
#